Protein AF-0000000075203869 (afdb_homodimer)

Nearest PDB structures (foldseek):
  1mwq-assembly1_A  TM=8.767E-01  e=1.738E-06  Haemophilus influenzae
  3bn7-assembly1_A-2  TM=4.478E-01  e=4.148E-02  Caulobacter vibrioides CB15
  3bb5-assembly2_C  TM=4.959E-01  e=1.440E-01  Jannaschia sp. CCS1
  8oz4-assembly1_A  TM=4.646E-01  e=8.221E-01  Populus tremula
  8ozo-assembly1_A  TM=3.636E-01  e=6.821E-01  Populus tremula

Solvent-accessible surface area (backbone atoms only — not comparable to full-atom values): 10782 Å² total; per-residue (Å²): 53,36,38,40,32,39,38,41,82,56,91,62,24,64,62,50,40,63,68,46,37,65,63,42,48,54,50,50,52,52,27,47,73,70,50,35,38,73,42,36,31,39,31,32,48,76,82,54,66,78,82,72,78,55,80,49,65,45,28,37,38,35,34,36,58,58,93,43,69,70,52,43,49,48,58,51,59,66,31,56,47,42,70,72,52,23,36,25,80,89,60,51,41,77,30,45,52,49,66,73,106,53,35,37,40,32,39,36,42,83,56,89,61,26,65,62,51,40,63,68,48,37,66,63,41,47,54,49,49,52,51,27,48,73,72,50,35,37,74,42,36,31,38,31,33,46,74,80,56,65,78,82,71,78,54,82,49,64,45,28,36,37,36,35,37,57,58,91,43,70,70,50,44,48,48,58,51,58,67,32,58,48,42,70,73,52,24,35,26,80,90,60,51,41,77,31,47,50,48,66,74,108

Radius of gyration: 16.87 Å; Cα contacts (8 Å, |Δi|>4): 364; chains: 2; bounding box: 41×45×40 Å

pLDDT: mean 95.73, std 7.76, range [59.59, 98.94]

Sequence (202 aa):
FLLYAPDKTEEGTLARRFQVKPQHLERIHTFLKNGTLRDGGLMVDPESQPDSGKVAAIGSCMILEAETLADAKELVESDIYYTSGVWDPEKLVIVPFIPATFLLYAPDKTEEGTLARRFQVKPQHLERIHTFLKNGTLRDGGLMVDPESQPDSGKVAAIGSCMILEAETLADAKELVESDIYYTSGVWDPEKLVIVPFIPAT

Secondary structure (DSSP, 8-state):
-EEEEEBP-STTHHHHHHHHHHHHHHHHHHHHHHTSEEEEEEEE-TT--GGGSS--EEEEEEEE--SSHHHHHHHHHTSHHHHTT-B-GGG-EEE-EEE--/-EEEEEBP-STTHHHHHHHHHHHHHHHHHHHHHHTSEEEEEEEE-TT--GGGSS--EEEEEEEE--SSHHHHHHHHHTSHHHHTT-B-GGG-EEE-EEE--

Foldseek 3Di:
DKKWWWWDPDPCLVVLCVVCVVVLVVVVVVCVVVVQWPDKDFDADPPDDCPVVDTRTTTMMTDGDDDDLVRVVVVVCPGPCNVVRTTDPVPIDRDDDDDPD/DKKWWWWDPDPCLVVLCVVCVVVLVVVVVVCVVVVQWPDKDFDADPPDDCPVVDTRTTTMMTDGDDDDLVRVVVVVCPGPCNVVRTTDPVPIDRDDDDDPD

InterPro domains:
  IPR005545 YCII-related [PF03795] (8-87)
  IPR011008 Dimeric alpha-beta barrel [SSF54909] (11-100)
  IPR051807 Secondary metabolite biosynthesis-associated protein [PTHR33606] (1-98)

Structure (mmCIF, N/CA/C/O backbone):
data_AF-0000000075203869-model_v1
#
loop_
_entity.id
_entity.type
_entity.pdbx_description
1 polymer 'YCII-related domain-containing protein'
#
loop_
_atom_site.group_PDB
_atom_site.id
_atom_site.type_symbol
_atom_site.label_atom_id
_atom_site.label_alt_id
_atom_site.label_comp_id
_atom_site.label_asym_id
_atom_site.label_entity_id
_atom_site.label_seq_id
_atom_site.pdbx_PDB_ins_code
_atom_site.Cartn_x
_atom_site.Cartn_y
_atom_site.Cartn_z
_atom_site.occupancy
_atom_site.B_iso_or_equiv
_atom_site.auth_seq_id
_atom_site.auth_comp_id
_atom_site.auth_asym_id
_atom_site.auth_atom_id
_atom_site.pdbx_PDB_model_num
ATOM 1 N N . PHE A 1 1 ? -9.102 2.799 -5.426 1 98.69 1 PHE A N 1
ATOM 2 C CA . PHE A 1 1 ? -9.008 2.088 -4.156 1 98.69 1 PHE A CA 1
ATOM 3 C C . PHE A 1 1 ? -7.625 1.475 -3.977 1 98.69 1 PHE A C 1
ATOM 5 O O . PHE A 1 1 ? -6.977 1.1 -4.953 1 98.69 1 PHE A O 1
ATOM 12 N N . LEU A 1 2 ? -7.234 1.438 -2.736 1 98.81 2 LEU A N 1
ATOM 13 C CA . LEU A 1 2 ? -5.988 0.753 -2.41 1 98.81 2 LEU A CA 1
ATOM 14 C C . LEU A 1 2 ? -6.262 -0.661 -1.909 1 98.81 2 LEU A C 1
ATOM 16 O O . LEU A 1 2 ? -7.168 -0.874 -1.101 1 98.81 2 LEU A O 1
ATOM 20 N N . LEU A 1 3 ? -5.535 -1.572 -2.426 1 98.94 3 LEU A N 1
ATOM 21 C CA . LEU A 1 3 ? -5.422 -2.91 -1.855 1 98.94 3 LEU A CA 1
ATOM 22 C C . LEU A 1 3 ? -4.043 -3.125 -1.241 1 98.94 3 LEU A C 1
ATOM 24 O O . LEU A 1 3 ? -3.025 -2.984 -1.925 1 98.94 3 LEU A O 1
ATOM 28 N N . TYR A 1 4 ? -3.975 -3.371 -0.037 1 98.94 4 TYR A N 1
ATOM 29 C CA . TYR A 1 4 ? -2.822 -3.939 0.652 1 98.94 4 TYR A CA 1
ATOM 30 C C . TYR A 1 4 ? -3.098 -5.379 1.077 1 98.94 4 TYR A C 1
ATOM 32 O O . TYR A 1 4 ? -3.994 -5.633 1.884 1 98.94 4 TYR A O 1
ATOM 40 N N . ALA A 1 5 ? -2.326 -6.277 0.53 1 98.88 5 ALA A N 1
ATOM 41 C CA . ALA A 1 5 ? -2.66 -7.691 0.682 1 98.88 5 ALA A CA 1
ATOM 42 C C . ALA A 1 5 ? -1.429 -8.508 1.069 1 98.88 5 ALA A C 1
ATOM 44 O O . ALA A 1 5 ? -0.771 -9.094 0.209 1 98.88 5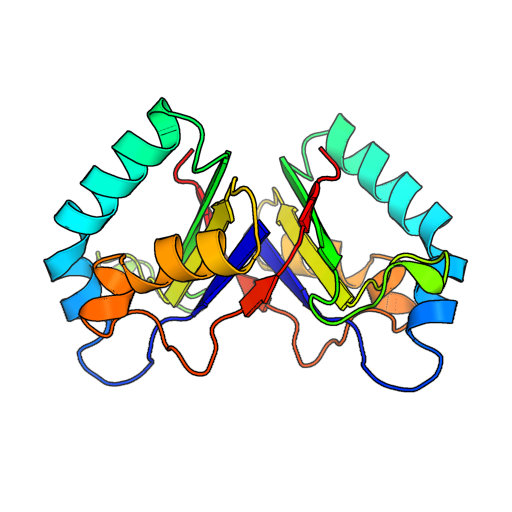 ALA A O 1
ATOM 45 N N . PRO A 1 6 ? -1.16 -8.602 2.371 1 98.88 6 PRO A N 1
ATOM 46 C CA . PRO A 1 6 ? -0.122 -9.539 2.807 1 98.88 6 PRO A CA 1
ATOM 47 C C . PRO A 1 6 ? -0.483 -10.992 2.523 1 98.88 6 PRO A C 1
ATOM 49 O O . PRO A 1 6 ? -1.658 -11.359 2.578 1 98.88 6 PRO A O 1
ATOM 52 N N . ASP A 1 7 ? 0.495 -11.727 2.25 1 98.81 7 ASP A N 1
ATOM 53 C CA . ASP A 1 7 ? 0.306 -13.172 2.113 1 98.81 7 ASP A CA 1
ATOM 54 C C . ASP A 1 7 ? 0.151 -13.836 3.479 1 98.81 7 ASP A C 1
ATOM 56 O O . ASP A 1 7 ? 0.64 -13.32 4.484 1 98.81 7 ASP A O 1
ATOM 60 N N . LYS A 1 8 ? -0.552 -15 3.393 1 98.75 8 LYS A N 1
ATOM 61 C CA . LYS A 1 8 ? -0.482 -15.859 4.57 1 98.75 8 LYS A CA 1
ATOM 62 C C . LYS A 1 8 ? 0.956 -16.281 4.859 1 98.75 8 LYS A C 1
ATOM 64 O O . LYS A 1 8 ? 1.78 -16.359 3.943 1 98.75 8 LYS A O 1
ATOM 69 N N . THR A 1 9 ? 1.216 -16.594 6.125 1 96.81 9 THR A N 1
ATOM 70 C CA . THR A 1 9 ? 2.594 -16.891 6.496 1 96.81 9 THR A CA 1
ATOM 71 C C . THR A 1 9 ? 2.766 -18.391 6.746 1 96.81 9 THR A C 1
ATOM 73 O O . THR A 1 9 ? 3.855 -18.844 7.102 1 96.81 9 THR A O 1
ATOM 76 N N . GLU A 1 10 ? 1.743 -19.094 6.617 1 96.75 10 GLU A N 1
ATOM 77 C CA . GLU A 1 10 ? 1.839 -20.531 6.871 1 96.75 10 GLU A CA 1
ATOM 78 C C . GLU A 1 10 ? 2.711 -21.219 5.828 1 96.75 10 GLU A C 1
ATOM 80 O O . GLU A 1 10 ? 2.869 -20.719 4.715 1 96.75 10 GLU A O 1
ATOM 85 N N . GLU A 1 11 ? 3.16 -22.344 6.258 1 96.31 11 GLU A N 1
ATOM 86 C CA . GLU A 1 11 ? 3.971 -23.141 5.34 1 96.31 11 GLU A CA 1
ATOM 87 C C . GLU A 1 11 ? 3.193 -23.484 4.074 1 96.31 11 GLU A C 1
ATOM 89 O O . GLU A 1 11 ? 2.016 -23.844 4.141 1 96.31 11 GLU A O 1
ATOM 94 N N . GLY A 1 12 ? 3.852 -23.344 2.91 1 97 12 GLY A N 1
ATOM 95 C CA . GLY A 1 12 ? 3.244 -23.719 1.642 1 97 12 GLY A CA 1
ATOM 96 C C . GLY A 1 12 ? 2.658 -22.531 0.893 1 97 12 GLY A C 1
ATOM 97 O O . GLY A 1 12 ? 2.344 -22.641 -0.295 1 97 12 GLY A O 1
ATOM 98 N N . THR A 1 13 ? 2.523 -21.438 1.556 1 97.94 13 THR A N 1
ATOM 99 C CA . THR A 1 13 ? 1.885 -20.281 0.942 1 97.94 13 THR A CA 1
ATOM 100 C C . THR A 1 13 ? 2.709 -19.766 -0.236 1 97.94 13 THR A C 1
ATOM 102 O O . THR A 1 13 ? 2.166 -19.5 -1.307 1 97.94 13 THR A O 1
ATOM 105 N N . LEU A 1 14 ? 3.971 -19.641 -0.031 1 96.44 14 LEU A N 1
ATOM 106 C CA . LEU A 1 14 ? 4.824 -19.156 -1.11 1 96.44 14 LEU A CA 1
ATOM 107 C C . LEU A 1 14 ? 4.738 -20.078 -2.326 1 96.44 14 LEU A C 1
ATOM 109 O O . LEU A 1 14 ? 4.621 -19.609 -3.459 1 96.44 14 LEU A O 1
ATOM 113 N N . ALA A 1 15 ? 4.859 -21.375 -2.096 1 96.69 15 ALA A N 1
ATOM 114 C CA . ALA A 1 15 ? 4.746 -22.344 -3.188 1 96.69 15 ALA A CA 1
ATOM 115 C C . ALA A 1 15 ? 3.406 -22.203 -3.906 1 96.69 15 ALA A C 1
ATOM 117 O O . ALA A 1 15 ? 3.346 -22.25 -5.137 1 96.69 15 ALA A O 1
ATOM 118 N N . ARG A 1 16 ? 2.307 -22.078 -3.145 1 98.19 16 ARG A N 1
ATOM 119 C CA . ARG A 1 16 ? 0.976 -21.875 -3.707 1 98.19 16 ARG A CA 1
ATOM 120 C C . ARG A 1 16 ? 0.929 -20.609 -4.559 1 98.19 16 ARG A C 1
ATOM 122 O O . ARG A 1 16 ? 0.341 -20.609 -5.645 1 98.19 16 ARG A O 1
ATOM 129 N N . ARG A 1 17 ? 1.523 -19.516 -4.102 1 98.44 17 ARG A N 1
ATOM 130 C CA . ARG A 1 17 ? 1.581 -18.266 -4.855 1 98.44 17 ARG A CA 1
ATOM 131 C C . ARG A 1 17 ? 2.186 -18.5 -6.238 1 98.44 17 ARG A C 1
ATOM 133 O O . ARG A 1 17 ? 1.624 -18.062 -7.246 1 98.44 17 ARG A O 1
ATOM 140 N N . PHE A 1 18 ? 3.305 -19.172 -6.262 1 96.81 18 PHE A N 1
ATOM 141 C CA . PHE A 1 18 ? 3.984 -19.375 -7.535 1 96.81 18 PHE A CA 1
ATOM 142 C C . PHE A 1 18 ? 3.182 -20.297 -8.43 1 96.81 18 PHE A C 1
ATOM 144 O O . PHE A 1 18 ? 3.182 -20.156 -9.656 1 96.81 18 PHE A O 1
ATOM 151 N N . GLN A 1 19 ? 2.551 -21.219 -7.816 1 98.25 19 GLN A N 1
ATOM 152 C CA . GLN A 1 19 ? 1.729 -22.156 -8.578 1 98.25 19 GLN A CA 1
ATOM 153 C C . GLN A 1 19 ? 0.617 -21.438 -9.328 1 98.25 19 GLN A C 1
ATOM 155 O O . GLN A 1 19 ? 0.328 -21.75 -10.484 1 98.25 19 GLN A O 1
ATOM 160 N N . VAL A 1 20 ? -0.006 -20.5 -8.742 1 98.69 20 VAL A N 1
ATOM 161 C CA . VAL A 1 20 ? -1.185 -19.875 -9.344 1 98.69 20 VAL A CA 1
ATOM 162 C C . VAL A 1 20 ? -0.814 -18.531 -9.945 1 98.69 20 VAL A C 1
ATOM 164 O O . VAL A 1 20 ? -1.654 -17.859 -10.555 1 98.69 20 VAL A O 1
ATOM 167 N N . LYS A 1 21 ? 0.41 -18.156 -9.844 1 98.19 21 LYS A N 1
ATOM 168 C CA . LYS A 1 21 ? 0.886 -16.859 -10.312 1 98.19 21 LYS A CA 1
ATOM 169 C C . LYS A 1 21 ? 0.54 -16.641 -11.781 1 98.19 21 LYS A C 1
ATOM 171 O O . LYS A 1 21 ? 0.096 -15.555 -12.164 1 98.19 21 LYS A O 1
ATOM 176 N N . PRO A 1 22 ? 0.666 -17.609 -12.672 1 98.56 22 PRO A N 1
ATOM 177 C CA . PRO A 1 22 ? 0.318 -17.359 -14.07 1 98.56 22 PRO A CA 1
ATOM 178 C C . PRO A 1 22 ? -1.124 -16.891 -14.242 1 98.56 22 PRO A C 1
ATOM 180 O O . PRO A 1 22 ? -1.392 -15.984 -15.039 1 98.56 22 PRO A O 1
ATOM 183 N N . GLN A 1 23 ? -2.014 -17.484 -13.531 1 98.69 23 GLN A N 1
ATOM 184 C CA . GLN A 1 23 ? -3.41 -17.062 -13.609 1 98.69 23 GLN A CA 1
ATOM 185 C C . GLN A 1 23 ? -3.59 -15.648 -13.055 1 98.69 23 GLN A C 1
ATOM 187 O O . GLN A 1 23 ? -4.344 -14.852 -13.617 1 98.69 23 GLN A O 1
ATOM 192 N N . HIS A 1 24 ? -2.975 -15.336 -11.945 1 98.75 24 HIS A N 1
ATOM 193 C CA . HIS A 1 24 ? -2.988 -13.984 -11.398 1 98.75 24 HIS A CA 1
ATOM 194 C C . HIS A 1 24 ? -2.473 -12.977 -12.414 1 98.75 24 HIS A C 1
ATOM 196 O O . HIS A 1 24 ? -3.102 -11.938 -12.641 1 98.75 24 HIS A O 1
ATOM 202 N N . LEU A 1 25 ? -1.395 -13.336 -13.031 1 98.25 25 LEU A N 1
ATOM 203 C CA . LEU A 1 25 ? -0.758 -12.406 -13.961 1 98.25 25 LEU A CA 1
ATOM 204 C C . LEU A 1 25 ? -1.633 -12.18 -15.188 1 98.25 25 LEU A C 1
ATOM 206 O O . LEU A 1 25 ? -1.684 -11.07 -15.727 1 98.25 25 LEU A O 1
ATOM 210 N N . GLU A 1 26 ? -2.213 -13.227 -15.711 1 98.25 26 GLU A N 1
ATOM 211 C CA . GLU A 1 26 ? -3.143 -13.055 -16.828 1 98.25 26 GLU A CA 1
ATOM 212 C C . GLU A 1 26 ? -4.215 -12.023 -16.5 1 98.25 26 GLU A C 1
ATOM 214 O O . GLU A 1 26 ? -4.527 -11.164 -17.328 1 98.25 26 GLU A O 1
ATOM 219 N N . ARG A 1 27 ? -4.73 -12.141 -15.375 1 97.94 27 ARG A N 1
ATOM 220 C CA . ARG A 1 27 ? -5.75 -11.195 -14.93 1 97.94 27 ARG A CA 1
ATOM 221 C C . ARG A 1 27 ? -5.168 -9.789 -14.781 1 97.94 27 ARG A C 1
ATOM 223 O O . ARG A 1 27 ? -5.793 -8.805 -15.18 1 97.94 27 ARG A O 1
ATOM 230 N N . ILE A 1 28 ? -4.016 -9.656 -14.188 1 98.19 28 ILE A N 1
ATOM 231 C CA . ILE A 1 28 ? -3.355 -8.367 -13.977 1 98.19 28 ILE A CA 1
ATOM 232 C C . ILE A 1 28 ? -3.111 -7.691 -15.32 1 98.19 28 ILE A C 1
ATOM 234 O O . ILE A 1 28 ? -3.326 -6.484 -15.461 1 98.19 28 ILE A O 1
ATOM 238 N N . HIS A 1 29 ? -2.723 -8.508 -16.281 1 97.94 29 HIS A N 1
ATOM 239 C CA . HIS A 1 29 ? -2.502 -7.953 -17.609 1 97.94 29 HIS A CA 1
ATOM 240 C C . HIS A 1 29 ? -3.787 -7.367 -18.188 1 97.94 29 HIS A C 1
ATOM 242 O O . HIS A 1 29 ? -3.771 -6.285 -18.766 1 97.94 29 HIS A O 1
ATOM 248 N N . THR A 1 30 ? -4.836 -8.094 -18.078 1 98.12 30 THR A N 1
ATOM 249 C CA . THR A 1 30 ? -6.133 -7.594 -18.531 1 98.12 30 THR A CA 1
ATOM 250 C C . THR A 1 30 ? -6.5 -6.309 -17.797 1 98.12 30 THR A C 1
ATOM 252 O O . THR A 1 30 ? -6.969 -5.348 -18.422 1 98.12 30 THR A O 1
ATOM 255 N N . PHE A 1 31 ? -6.281 -6.277 -16.484 1 98.31 31 PHE A N 1
ATOM 256 C CA . PHE A 1 31 ? -6.629 -5.129 -15.664 1 98.31 31 PHE A CA 1
ATOM 257 C C . PHE A 1 31 ? -5.789 -3.916 -16.047 1 98.31 31 PHE A C 1
ATOM 259 O O . PHE A 1 31 ? -6.266 -2.781 -15.992 1 98.31 31 PHE A O 1
ATOM 266 N N . LEU A 1 32 ? -4.578 -4.121 -16.375 1 97.94 32 LEU A N 1
ATOM 267 C CA . LEU A 1 32 ? -3.729 -3.029 -16.828 1 97.94 32 LEU A CA 1
ATOM 268 C C . LEU A 1 32 ? -4.234 -2.465 -18.156 1 97.94 32 LEU A C 1
ATOM 270 O O . LEU A 1 32 ? -4.312 -1.245 -18.328 1 97.94 32 LEU A O 1
ATOM 274 N N . LYS A 1 33 ? -4.621 -3.326 -19.031 1 97.81 33 LYS A N 1
ATOM 275 C CA . LYS A 1 33 ? -5.066 -2.934 -20.359 1 97.81 33 LYS A CA 1
ATOM 276 C C . LYS A 1 33 ? -6.375 -2.152 -20.297 1 97.81 33 LYS A C 1
ATOM 278 O O . LYS A 1 33 ? -6.562 -1.182 -21.031 1 97.81 33 LYS A O 1
ATOM 283 N N . ASN A 1 34 ? -7.184 -2.545 -19.438 1 97.94 34 ASN A N 1
ATOM 284 C CA . ASN A 1 34 ? -8.492 -1.903 -19.438 1 97.94 34 ASN A CA 1
ATOM 285 C C . ASN A 1 34 ? -8.586 -0.793 -18.391 1 97.94 34 ASN A C 1
ATOM 287 O O . ASN A 1 34 ? -9.633 -0.179 -18.219 1 97.94 34 ASN A O 1
ATOM 291 N N . GLY A 1 35 ? -7.566 -0.602 -17.609 1 97.5 35 GLY A N 1
ATOM 292 C CA . GLY A 1 35 ? -7.484 0.536 -16.719 1 97.5 35 GLY A CA 1
ATOM 293 C C . GLY A 1 35 ? -7.969 0.221 -15.312 1 97.5 35 GLY A C 1
ATOM 294 O O . GLY A 1 35 ? -7.977 1.094 -14.438 1 97.5 35 GLY A O 1
ATOM 295 N N . THR A 1 36 ? -8.414 -0.932 -15.008 1 98.25 36 THR A N 1
ATOM 296 C CA . THR A 1 36 ? -8.859 -1.337 -13.68 1 98.25 36 THR A CA 1
ATOM 297 C C . THR A 1 36 ? -7.699 -1.29 -12.688 1 98.25 36 THR A C 1
ATOM 299 O O . THR A 1 36 ? -7.875 -0.861 -11.539 1 98.25 36 THR A O 1
ATOM 302 N N . LEU A 1 3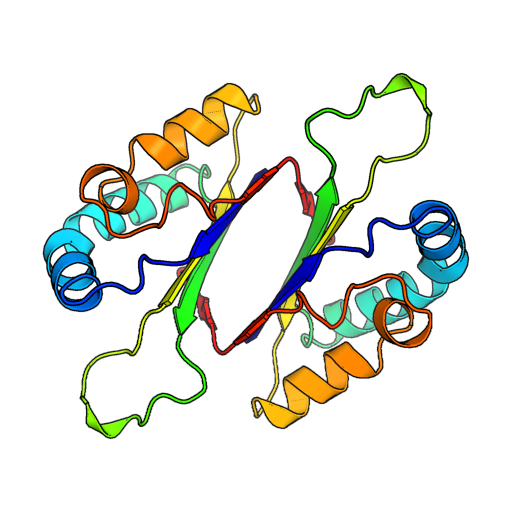7 ? -6.609 -1.77 -13.094 1 98.12 37 LEU A N 1
ATOM 303 C CA . LEU A 1 37 ? -5.395 -1.634 -12.297 1 98.12 37 LEU A CA 1
ATOM 304 C C . LEU A 1 37 ? -4.586 -0.42 -12.742 1 98.12 37 LEU A C 1
ATOM 306 O O . LEU A 1 37 ? -4.121 -0.365 -13.883 1 98.12 37 LEU A O 1
ATOM 310 N N . ARG A 1 38 ? -4.402 0.471 -11.859 1 97.19 38 ARG A N 1
ATOM 311 C CA . ARG A 1 38 ? -3.682 1.695 -12.203 1 97.19 38 ARG A CA 1
ATOM 312 C C . ARG A 1 38 ? -2.193 1.558 -11.898 1 97.19 38 ARG A C 1
ATOM 314 O O . ARG A 1 38 ? -1.355 2.111 -12.609 1 97.19 38 ARG A O 1
ATOM 321 N N . ASP A 1 39 ? -1.9 0.943 -10.828 1 96.31 39 ASP A N 1
ATOM 322 C CA . ASP A 1 39 ? -0.54 0.682 -10.367 1 96.31 39 ASP A CA 1
ATOM 323 C C . ASP A 1 39 ? -0.515 -0.427 -9.32 1 96.31 39 ASP A C 1
ATOM 325 O O . ASP A 1 39 ? -1.558 -0.794 -8.773 1 96.31 39 ASP A O 1
ATOM 329 N N . GLY A 1 40 ? 0.667 -0.995 -9.164 1 97.25 40 GLY A N 1
ATOM 330 C CA . GLY A 1 40 ? 0.789 -2.047 -8.164 1 97.25 40 GLY A CA 1
ATOM 331 C C . GLY A 1 40 ? 1.985 -2.951 -8.391 1 97.25 40 GLY A C 1
ATOM 332 O O . GLY A 1 40 ? 2.779 -2.719 -9.305 1 97.25 40 GLY A O 1
ATOM 333 N N . GLY A 1 41 ? 2.061 -3.902 -7.473 1 98.31 41 GLY A N 1
ATOM 334 C CA . GLY A 1 41 ? 3.207 -4.789 -7.59 1 98.31 41 GLY A CA 1
ATOM 335 C C . GLY A 1 41 ? 3.35 -5.738 -6.414 1 98.31 41 GLY A C 1
ATOM 336 O O . GLY A 1 41 ? 2.389 -5.969 -5.676 1 98.31 41 GLY A O 1
ATOM 337 N N . LEU A 1 42 ? 4.488 -6.297 -6.422 1 98.31 42 LEU A N 1
ATOM 338 C CA . LEU A 1 42 ? 4.824 -7.367 -5.484 1 98.31 42 LEU A CA 1
ATOM 339 C C . LEU A 1 42 ? 5.652 -6.828 -4.32 1 98.31 42 LEU A C 1
ATOM 341 O O . LEU A 1 42 ? 6.605 -6.074 -4.527 1 98.31 42 LEU A O 1
ATOM 345 N N . MET A 1 43 ? 5.227 -7.141 -3.062 1 98.56 43 MET A N 1
ATOM 346 C CA . MET A 1 43 ? 6.035 -6.895 -1.871 1 98.56 43 MET A CA 1
ATOM 347 C C . MET A 1 43 ? 7.02 -8.031 -1.635 1 98.56 43 MET A C 1
ATOM 349 O O . MET A 1 43 ? 6.641 -9.203 -1.684 1 98.56 43 MET A O 1
ATOM 353 N N . VAL A 1 44 ? 8.242 -7.684 -1.362 1 97.19 44 VAL A N 1
ATOM 354 C CA . VAL A 1 44 ? 9.305 -8.68 -1.208 1 97.19 44 VAL A CA 1
ATOM 355 C C . VAL A 1 44 ? 9.883 -8.602 0.202 1 97.19 44 VAL A C 1
ATOM 357 O O . VAL A 1 44 ? 10.086 -7.508 0.738 1 97.19 44 VAL A O 1
ATOM 360 N N . ASP A 1 45 ? 10.148 -9.711 0.789 1 96.25 45 ASP A N 1
ATOM 361 C CA . ASP A 1 45 ? 10.742 -9.797 2.119 1 96.25 45 ASP A CA 1
ATOM 362 C C . ASP A 1 45 ? 12.102 -9.102 2.158 1 96.25 45 ASP A C 1
ATOM 364 O O . ASP A 1 45 ? 13.031 -9.5 1.451 1 96.25 45 ASP A O 1
ATOM 368 N N . PRO A 1 46 ? 12.211 -8.102 3.012 1 93.25 46 PRO A N 1
ATOM 369 C CA . PRO A 1 46 ? 13.484 -7.375 3.027 1 93.25 46 PRO A CA 1
ATOM 370 C C . PRO A 1 46 ? 14.625 -8.195 3.625 1 93.25 46 PRO A C 1
ATOM 372 O O . PRO A 1 46 ? 15.797 -7.852 3.449 1 93.25 46 PRO A O 1
ATOM 375 N N . GLU A 1 47 ? 14.312 -9.172 4.312 1 88.44 47 GLU A N 1
ATOM 376 C CA . GLU A 1 47 ? 15.328 -9.953 5.012 1 88.44 47 GLU A CA 1
ATOM 377 C C . GLU A 1 47 ? 15.758 -11.164 4.188 1 88.44 47 GLU A C 1
ATOM 379 O O . GLU A 1 47 ? 16.688 -11.875 4.562 1 88.44 47 GLU A O 1
ATOM 384 N N . SER A 1 48 ? 15 -11.258 3.107 1 82.38 48 SER A N 1
ATOM 385 C CA . SER A 1 48 ? 15.281 -12.469 2.34 1 82.38 48 SER A CA 1
ATOM 386 C C . SER A 1 48 ? 16.609 -12.367 1.604 1 82.38 48 SER A C 1
ATOM 388 O O . SER A 1 48 ? 17.016 -11.273 1.184 1 82.38 48 SER A O 1
ATOM 390 N N . GLN A 1 49 ? 17.391 -13.539 1.669 1 72.56 49 GLN A N 1
ATOM 391 C CA . GLN A 1 49 ? 18.641 -13.633 0.923 1 72.56 49 GLN A CA 1
ATOM 392 C C . GLN A 1 49 ? 18.375 -14.023 -0.53 1 72.56 49 GLN A C 1
ATOM 394 O O . GLN A 1 49 ? 17.469 -14.797 -0.819 1 72.56 49 GLN A O 1
ATOM 399 N N . PRO A 1 50 ? 18.938 -13.281 -1.438 1 63.91 50 PRO A N 1
ATOM 400 C CA . PRO A 1 50 ? 18.766 -13.555 -2.863 1 63.91 50 PRO A CA 1
ATOM 401 C C . PRO A 1 50 ? 19.047 -15.016 -3.221 1 63.91 50 PRO A C 1
ATOM 403 O O . PRO A 1 50 ? 18.672 -15.469 -4.305 1 63.91 50 PRO A O 1
ATOM 406 N N . ASP A 1 51 ? 19.656 -15.883 -2.393 1 60.19 51 ASP A N 1
ATOM 407 C CA . ASP A 1 51 ? 20.219 -17.156 -2.844 1 60.19 51 ASP A CA 1
ATOM 408 C C . ASP A 1 51 ? 19.125 -18.188 -3.096 1 60.19 51 ASP A C 1
ATOM 410 O O . ASP A 1 51 ? 19.391 -19.25 -3.646 1 60.19 51 ASP A O 1
ATOM 414 N N . SER A 1 52 ? 17.969 -18 -2.686 1 61.16 52 SER A N 1
ATOM 415 C CA . SER A 1 52 ? 16.969 -19.062 -2.854 1 61.16 52 SER A CA 1
ATOM 416 C C . SER A 1 52 ? 16.438 -19.094 -4.281 1 61.16 52 SER A C 1
ATOM 418 O O . SER A 1 52 ? 15.812 -20.062 -4.691 1 61.16 52 SER A O 1
ATOM 420 N N . GLY A 1 53 ? 16.969 -18.281 -5.223 1 67.88 53 GLY A N 1
ATOM 421 C CA . GLY A 1 53 ? 16.516 -18.188 -6.605 1 67.88 53 GLY A CA 1
ATOM 422 C C . GLY A 1 53 ? 15.109 -17.641 -6.738 1 67.88 53 GLY A C 1
ATOM 423 O O . GLY A 1 53 ? 14.711 -17.203 -7.816 1 67.88 53 GLY A O 1
ATOM 424 N N . LYS A 1 54 ? 14.266 -17.984 -5.758 1 77.56 54 LYS A N 1
ATOM 425 C CA . LYS A 1 54 ? 12.898 -17.469 -5.844 1 77.56 54 LYS A CA 1
ATOM 426 C C . LYS A 1 54 ? 12.766 -16.141 -5.109 1 77.56 54 LYS A C 1
ATOM 428 O O . LYS A 1 54 ? 13.398 -15.93 -4.07 1 77.56 54 LYS A O 1
ATOM 433 N N . VAL A 1 55 ? 11.938 -15.406 -5.762 1 89.56 55 VAL A N 1
ATOM 434 C CA . VAL A 1 55 ? 11.656 -14.125 -5.121 1 89.56 55 VAL A CA 1
ATOM 435 C C . VAL A 1 55 ? 10.906 -14.359 -3.807 1 89.56 55 VAL A C 1
ATOM 437 O O . VAL A 1 55 ? 9.969 -15.148 -3.752 1 89.56 55 VAL A O 1
ATOM 440 N N . ALA A 1 56 ? 11.344 -13.758 -2.762 1 93.31 56 ALA A N 1
ATOM 441 C CA . ALA A 1 56 ? 10.727 -13.891 -1.444 1 93.31 56 ALA A CA 1
ATOM 442 C C . ALA A 1 56 ? 9.492 -13 -1.326 1 93.31 56 ALA A C 1
ATOM 444 O O . ALA A 1 56 ? 9.469 -12.062 -0.523 1 93.31 56 ALA A O 1
ATOM 445 N N . ALA A 1 57 ? 8.461 -13.398 -2.059 1 96.94 57 ALA A N 1
ATOM 446 C CA . ALA A 1 57 ? 7.211 -12.641 -2.107 1 96.94 57 ALA A CA 1
ATOM 447 C C . ALA A 1 57 ? 6.484 -12.695 -0.767 1 96.94 57 ALA A C 1
ATOM 449 O O . ALA A 1 57 ? 6.34 -13.766 -0.173 1 96.94 57 ALA A O 1
ATOM 450 N N . ILE A 1 58 ? 5.961 -11.547 -0.349 1 98.06 58 ILE A N 1
ATOM 451 C CA . ILE A 1 58 ? 5.277 -11.562 0.941 1 98.06 58 ILE A CA 1
ATOM 452 C C . ILE A 1 58 ? 3.916 -10.883 0.814 1 98.06 58 ILE A C 1
ATOM 454 O O . ILE A 1 58 ? 3.219 -10.688 1.812 1 98.06 58 ILE A O 1
ATOM 458 N N . GLY A 1 59 ? 3.486 -10.477 -0.35 1 98.69 59 GLY A N 1
ATOM 459 C CA . GLY A 1 59 ? 2.201 -9.82 -0.527 1 98.69 59 GLY A CA 1
ATOM 460 C C . GLY A 1 59 ? 2.143 -8.945 -1.765 1 98.69 59 GLY A C 1
ATOM 461 O O . GLY A 1 59 ? 3.072 -8.945 -2.572 1 98.69 59 GLY A O 1
ATOM 462 N N . SER A 1 60 ? 1.038 -8.281 -1.9 1 98.88 60 SER A N 1
ATOM 463 C CA . SER A 1 60 ? 0.766 -7.406 -3.035 1 98.88 60 SER A CA 1
ATOM 464 C C . SER A 1 60 ? 0.199 -6.066 -2.574 1 98.88 60 SER A C 1
ATOM 466 O O . SER A 1 60 ? -0.421 -5.98 -1.513 1 98.88 60 SER A O 1
ATOM 468 N N . CYS A 1 61 ? 0.47 -5.145 -3.305 1 98.88 61 CYS A N 1
ATOM 469 C CA . CYS A 1 61 ? -0.163 -3.836 -3.178 1 98.88 61 CYS A CA 1
ATOM 470 C C . CYS A 1 61 ? -0.604 -3.309 -4.535 1 98.88 61 CYS A C 1
ATOM 472 O O . CYS A 1 61 ? 0.14 -3.4 -5.516 1 98.88 61 CYS A O 1
ATOM 474 N N . MET A 1 62 ? -1.879 -2.814 -4.586 1 98.75 62 MET A N 1
ATOM 475 C CA . MET A 1 62 ? -2.432 -2.387 -5.867 1 98.75 62 MET A CA 1
ATOM 476 C C . MET A 1 62 ? -3.314 -1.155 -5.695 1 98.75 62 MET A C 1
ATOM 478 O O . MET A 1 62 ? -3.955 -0.986 -4.656 1 98.75 62 MET A O 1
ATOM 482 N N . ILE A 1 63 ? -3.342 -0.337 -6.664 1 98.56 63 ILE A N 1
ATOM 483 C CA . ILE A 1 63 ? -4.32 0.735 -6.809 1 98.56 63 ILE A CA 1
ATOM 484 C C . ILE A 1 63 ? -5.328 0.374 -7.895 1 98.56 63 ILE A C 1
ATOM 486 O O . ILE A 1 63 ? -4.969 0.264 -9.07 1 98.56 63 ILE A O 1
ATOM 490 N N . LEU A 1 64 ? -6.539 0.249 -7.488 1 98.56 64 LEU A N 1
ATOM 491 C CA . LEU A 1 64 ? -7.598 -0.263 -8.352 1 98.56 64 LEU A CA 1
ATOM 492 C C . LEU A 1 64 ? -8.633 0.818 -8.633 1 98.56 64 LEU A C 1
ATOM 494 O O . LEU A 1 64 ? -8.984 1.6 -7.746 1 98.56 64 LEU A O 1
ATOM 498 N N . GLU A 1 65 ? -9.062 0.812 -9.812 1 98.44 65 GLU A N 1
ATOM 499 C CA . GLU A 1 65 ? -10.211 1.628 -10.18 1 98.44 65 GLU A CA 1
ATOM 500 C C . GLU A 1 65 ? -11.508 0.819 -10.117 1 98.44 65 GLU A C 1
ATOM 502 O O . GLU A 1 65 ? -11.609 -0.249 -10.727 1 98.44 65 GLU A O 1
ATOM 507 N N . ALA A 1 66 ? -12.453 1.268 -9.391 1 98.19 66 ALA A N 1
ATOM 508 C CA . ALA A 1 66 ? -13.781 0.678 -9.273 1 98.19 66 ALA A CA 1
ATOM 509 C C . ALA A 1 66 ? -14.828 1.742 -8.938 1 98.19 66 ALA A C 1
ATOM 511 O O . ALA A 1 66 ? -14.484 2.83 -8.469 1 98.19 66 ALA A O 1
ATOM 512 N N . GLU A 1 67 ? -16.047 1.431 -9.172 1 97.75 67 GLU A N 1
ATOM 513 C CA . GLU A 1 67 ? -17.109 2.408 -8.953 1 97.75 67 GLU A CA 1
ATOM 514 C C . GLU A 1 67 ? -17.438 2.551 -7.469 1 97.75 67 GLU A C 1
ATOM 516 O O . GLU A 1 67 ? -17.75 3.646 -6.996 1 97.75 67 GLU A O 1
ATOM 521 N N . THR A 1 68 ? -1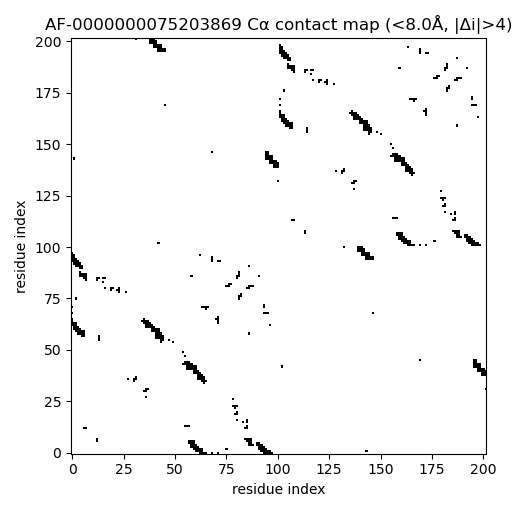7.469 1.451 -6.734 1 97.56 68 THR A N 1
ATOM 522 C CA . THR A 1 68 ? -17.781 1.442 -5.312 1 97.56 68 THR A CA 1
ATOM 523 C C . THR A 1 68 ? -16.797 0.578 -4.539 1 97.56 68 THR A C 1
ATOM 525 O O . THR A 1 68 ? -16.047 -0.193 -5.137 1 97.56 68 THR A O 1
ATOM 528 N N . LEU A 1 69 ? -16.859 0.764 -3.246 1 97.5 69 LEU A N 1
ATOM 529 C CA . LEU A 1 69 ? -16.062 -0.1 -2.391 1 97.5 69 LEU A CA 1
ATOM 530 C C . LEU A 1 69 ? -16.453 -1.562 -2.572 1 97.5 69 LEU A C 1
ATOM 532 O O . LEU A 1 69 ? -15.586 -2.443 -2.578 1 97.5 69 LEU A O 1
ATOM 536 N N . ALA A 1 70 ? -17.719 -1.815 -2.615 1 98.19 70 ALA A N 1
ATOM 537 C CA . ALA A 1 70 ? -18.203 -3.18 -2.82 1 98.19 70 ALA A CA 1
ATOM 538 C C . ALA A 1 70 ? -17.641 -3.779 -4.102 1 98.19 70 ALA A C 1
ATOM 540 O O . ALA A 1 70 ? -17.234 -4.945 -4.121 1 98.19 70 ALA A O 1
ATOM 541 N N . ASP A 1 71 ? -17.531 -3.027 -5.191 1 98.62 71 ASP A N 1
ATOM 542 C CA . ASP A 1 71 ? -16.953 -3.482 -6.449 1 98.62 71 ASP A CA 1
ATOM 543 C C . ASP A 1 71 ? -15.469 -3.807 -6.285 1 98.62 71 ASP A C 1
ATOM 545 O O . ASP A 1 71 ? -14.984 -4.82 -6.797 1 98.62 71 ASP A O 1
ATOM 549 N N . ALA A 1 72 ? -14.766 -2.934 -5.621 1 98.69 72 ALA A N 1
ATOM 550 C CA . ALA A 1 72 ? -13.344 -3.168 -5.375 1 98.69 72 ALA A CA 1
ATOM 551 C C . ALA A 1 72 ? -13.125 -4.461 -4.594 1 98.69 72 ALA A C 1
ATOM 553 O O . ALA A 1 72 ? -12.234 -5.25 -4.922 1 98.69 72 ALA A O 1
ATOM 554 N N . LYS A 1 73 ? -13.961 -4.648 -3.578 1 98.56 73 LYS A N 1
ATOM 555 C CA . LYS A 1 73 ? -13.867 -5.867 -2.777 1 98.56 73 LYS A CA 1
ATOM 556 C C . LYS A 1 73 ? -14.125 -7.105 -3.633 1 98.56 73 LYS A C 1
ATOM 558 O O . LYS A 1 73 ? -13.422 -8.109 -3.5 1 98.56 73 LYS A O 1
ATOM 563 N N . GLU A 1 74 ? -15.062 -7 -4.434 1 98.62 74 GLU A N 1
ATOM 564 C CA . GLU A 1 74 ? -15.359 -8.117 -5.32 1 98.62 74 GLU A CA 1
ATOM 565 C C . GLU A 1 74 ? -14.188 -8.422 -6.246 1 98.62 74 GLU A C 1
ATOM 567 O O . GLU A 1 74 ? -13.852 -9.586 -6.473 1 98.62 74 GLU A O 1
ATOM 572 N N . LEU A 1 75 ? -13.625 -7.371 -6.855 1 98.69 75 LEU A N 1
ATOM 573 C CA . LEU A 1 75 ? -12.445 -7.559 -7.699 1 98.69 75 LEU A CA 1
ATOM 574 C C . LEU A 1 75 ? -11.352 -8.305 -6.945 1 98.69 75 LEU A C 1
ATOM 576 O O . LEU A 1 75 ? -10.758 -9.25 -7.473 1 98.69 75 LEU A O 1
ATOM 580 N N . VAL A 1 76 ? -11.125 -7.945 -5.715 1 98.81 76 VAL A N 1
ATOM 581 C CA . VAL A 1 76 ? -10.047 -8.516 -4.91 1 98.81 76 VAL A CA 1
ATOM 582 C C . VAL A 1 76 ? -10.375 -9.961 -4.562 1 98.81 76 VAL A C 1
ATOM 584 O O . VAL A 1 76 ? -9.539 -10.852 -4.734 1 98.81 76 VAL A O 1
ATOM 587 N N . GLU A 1 77 ? -11.594 -10.172 -4.113 1 98.69 77 GLU A N 1
ATOM 588 C CA . GLU A 1 77 ? -11.984 -11.484 -3.596 1 98.69 77 GLU A CA 1
ATOM 589 C C . GLU A 1 77 ? -12.125 -12.5 -4.723 1 98.69 77 GLU A C 1
ATOM 591 O O . GLU A 1 77 ? -12.156 -13.711 -4.477 1 98.69 77 GLU A O 1
ATOM 596 N N . SER A 1 78 ? -12.219 -12.023 -5.961 1 98.56 78 SER A N 1
ATOM 597 C CA . SER A 1 78 ? -12.344 -12.93 -7.098 1 98.56 78 SER A CA 1
ATOM 598 C C . SER A 1 78 ? -10.984 -13.312 -7.656 1 98.56 78 SER A C 1
ATOM 600 O O . SER A 1 78 ? -10.883 -14.188 -8.516 1 98.56 78 SER A O 1
ATOM 602 N N . ASP A 1 79 ? -9.922 -12.711 -7.238 1 98.88 79 ASP A N 1
ATOM 603 C CA . ASP A 1 79 ? -8.586 -13.039 -7.711 1 98.88 79 ASP A CA 1
ATOM 604 C C . ASP A 1 79 ? -8.156 -14.422 -7.23 1 98.88 79 ASP A C 1
ATOM 606 O O . ASP A 1 79 ? -8.43 -14.797 -6.09 1 98.88 79 ASP A O 1
ATOM 610 N N . ILE A 1 80 ? -7.422 -15.094 -8.023 1 98.94 80 ILE A N 1
ATOM 611 C CA . ILE A 1 80 ? -6.969 -16.438 -7.711 1 98.94 80 ILE A CA 1
ATOM 612 C C . ILE A 1 80 ? -6.105 -16.422 -6.449 1 98.94 80 ILE A C 1
ATOM 614 O O . ILE A 1 80 ? -6.094 -17.391 -5.68 1 98.94 80 ILE A O 1
ATOM 618 N N . TYR A 1 81 ? -5.305 -15.328 -6.148 1 98.94 81 TYR A N 1
ATOM 619 C CA . TYR A 1 81 ? -4.516 -15.219 -4.926 1 98.94 81 TYR A CA 1
ATOM 620 C C . TYR A 1 81 ? -5.414 -15.219 -3.693 1 98.94 81 TYR A C 1
ATOM 622 O O . TYR A 1 81 ? -5.039 -15.75 -2.645 1 98.94 81 TYR A O 1
ATOM 630 N N . TYR A 1 82 ? -6.559 -14.617 -3.816 1 98.88 82 TYR A N 1
ATOM 631 C CA . TYR A 1 82 ? -7.516 -14.641 -2.719 1 98.88 82 TYR A CA 1
ATOM 632 C C . TYR A 1 82 ? -8.156 -16.016 -2.584 1 98.88 82 TYR A C 1
ATOM 634 O O . TYR A 1 82 ? -8.141 -16.609 -1.506 1 98.88 82 TYR A O 1
ATOM 642 N N . THR A 1 83 ? -8.656 -16.562 -3.652 1 98.81 83 THR A N 1
ATOM 643 C CA . THR A 1 83 ? -9.492 -17.75 -3.609 1 98.81 83 THR A CA 1
ATOM 644 C C . THR A 1 83 ? -8.648 -18.984 -3.295 1 98.81 83 THR A C 1
ATOM 646 O O . THR A 1 83 ? -9.156 -19.969 -2.754 1 98.81 83 THR A O 1
ATOM 649 N N . SER A 1 84 ? -7.383 -18.984 -3.605 1 98.75 84 SER A N 1
ATOM 650 C CA . SER A 1 84 ? -6.523 -20.125 -3.361 1 98.75 84 SER A CA 1
ATOM 651 C C . SER A 1 84 ? -5.871 -20.062 -1.986 1 98.75 84 SER A C 1
ATOM 653 O O . SER A 1 84 ? -5.184 -20.984 -1.567 1 98.75 84 SER A O 1
ATOM 655 N N . GLY A 1 85 ? -6.027 -18.906 -1.36 1 98.62 85 GLY A N 1
ATOM 656 C CA . GLY A 1 85 ? -5.504 -18.781 -0.009 1 98.62 85 GLY A CA 1
ATOM 657 C C . GLY A 1 85 ? -4.086 -18.25 0.037 1 98.62 85 GLY A C 1
ATOM 658 O O . GLY A 1 85 ? -3.338 -18.531 0.974 1 98.62 85 GLY A O 1
ATOM 659 N N . VAL A 1 86 ? -3.662 -17.531 -0.932 1 98.88 86 VAL A N 1
ATOM 660 C CA . VAL A 1 86 ? -2.354 -16.891 -0.922 1 98.88 86 VAL A CA 1
ATOM 661 C C . VAL A 1 86 ? -2.402 -15.641 -0.053 1 98.88 86 VAL A C 1
ATOM 663 O O . VAL A 1 86 ? -1.646 -15.516 0.915 1 98.88 86 VAL A O 1
ATOM 666 N N . TRP A 1 87 ? -3.279 -14.695 -0.446 1 98.94 87 TRP A N 1
ATOM 667 C CA . TRP A 1 87 ? -3.461 -13.5 0.369 1 98.94 87 TRP A CA 1
ATOM 668 C C . TRP A 1 87 ? -4.148 -13.836 1.688 1 98.94 87 TRP A C 1
ATOM 670 O O . TRP A 1 87 ? -4.988 -14.734 1.745 1 98.94 87 TRP A O 1
ATOM 680 N N . ASP A 1 88 ? -3.773 -13.195 2.732 1 98.88 88 ASP A N 1
ATOM 681 C CA . ASP A 1 88 ? -4.391 -13.375 4.043 1 98.88 88 ASP A CA 1
ATOM 682 C C . ASP A 1 88 ? -5.637 -12.508 4.188 1 98.88 88 ASP A C 1
ATOM 684 O O . ASP A 1 88 ? -5.539 -11.289 4.348 1 98.88 88 ASP A O 1
ATOM 688 N N . PRO A 1 89 ? -6.824 -13.156 4.168 1 98.31 89 PRO A N 1
ATOM 689 C CA . PRO A 1 89 ? -8.047 -12.352 4.223 1 98.31 89 PRO A CA 1
ATOM 690 C C . PRO A 1 89 ? -8.156 -11.539 5.508 1 98.31 89 PRO A C 1
ATOM 692 O O . PRO A 1 89 ? -8.828 -10.5 5.531 1 98.31 89 PRO A O 1
ATOM 695 N N . GLU A 1 90 ? -7.5 -11.922 6.531 1 98 90 GLU A N 1
ATOM 696 C CA . GLU A 1 90 ? -7.602 -11.25 7.82 1 98 90 GLU A CA 1
ATOM 697 C C . GLU A 1 90 ? -6.742 -9.992 7.855 1 98 90 GLU A C 1
ATOM 699 O O . GLU A 1 90 ? -6.891 -9.156 8.75 1 98 90 GLU A O 1
ATOM 704 N N . LYS A 1 91 ? -5.875 -9.859 6.93 1 98.19 91 LYS A N 1
ATOM 705 C CA . LYS A 1 91 ? -4.953 -8.727 6.949 1 98.19 91 LYS A CA 1
ATOM 706 C C . LYS A 1 91 ? -5.164 -7.824 5.738 1 98.19 91 LYS A C 1
ATOM 708 O O . LYS A 1 91 ? -4.445 -6.84 5.562 1 98.19 91 LYS A O 1
ATOM 713 N N . LEU A 1 92 ? -6.168 -8.164 4.949 1 98.5 92 LEU A N 1
ATOM 714 C CA . LEU A 1 92 ? -6.461 -7.371 3.762 1 98.5 92 LEU A CA 1
ATOM 715 C C . LEU A 1 92 ? -6.934 -5.977 4.145 1 98.5 92 LEU A C 1
ATOM 717 O O . LEU A 1 92 ? -7.723 -5.816 5.082 1 98.5 92 LEU A O 1
ATOM 721 N N . VAL A 1 93 ? -6.41 -5.008 3.449 1 98.69 93 VAL A N 1
ATOM 722 C CA . VAL A 1 93 ? -6.922 -3.643 3.543 1 98.69 93 VAL A CA 1
ATOM 723 C C . VAL A 1 93 ? -7.402 -3.176 2.17 1 98.69 93 VAL A C 1
ATOM 725 O O . VAL A 1 93 ? -6.629 -3.145 1.211 1 98.69 93 VAL A O 1
ATOM 728 N N . ILE A 1 94 ? -8.633 -2.895 2.047 1 98.75 94 ILE A N 1
ATOM 729 C CA . ILE A 1 94 ? -9.258 -2.316 0.86 1 98.75 94 ILE A CA 1
ATOM 730 C C . ILE A 1 94 ? -9.977 -1.021 1.233 1 98.75 94 ILE A C 1
ATOM 732 O O . ILE A 1 94 ? -11 -1.044 1.919 1 98.75 94 ILE A O 1
ATOM 736 N N . VAL A 1 95 ? -9.469 0.085 0.744 1 98.56 95 VAL A N 1
ATOM 737 C CA . VAL A 1 95 ? -10.016 1.365 1.186 1 98.56 95 VAL A CA 1
ATOM 738 C C . VAL A 1 95 ? -10.008 2.357 0.026 1 98.56 95 VAL A C 1
ATOM 740 O O . VAL A 1 95 ? -9.227 2.211 -0.92 1 98.56 95 VAL A O 1
ATOM 743 N N . PRO A 1 96 ? -10.883 3.367 0.117 1 97.94 96 PRO A N 1
ATOM 744 C CA . PRO A 1 96 ? -10.727 4.465 -0.842 1 97.94 96 PRO A CA 1
ATOM 745 C C . PRO A 1 96 ? -9.336 5.094 -0.792 1 97.94 96 PRO A C 1
ATOM 747 O O . PRO A 1 96 ? -8.703 5.117 0.268 1 97.94 96 PRO A O 1
ATOM 750 N N . PHE A 1 97 ? -8.906 5.59 -1.886 1 98.31 97 PHE A N 1
ATOM 751 C CA . PHE A 1 97 ? -7.547 6.09 -2.051 1 98.31 97 PHE A CA 1
ATOM 752 C C . PHE A 1 97 ? -7.535 7.383 -2.859 1 98.31 97 PHE A C 1
ATOM 754 O O . PHE A 1 97 ? -8.172 7.465 -3.912 1 98.31 97 PHE A O 1
ATOM 761 N N . ILE A 1 98 ? -6.91 8.406 -2.41 1 96.94 98 ILE A N 1
ATOM 762 C CA . ILE A 1 98 ? -6.746 9.664 -3.131 1 96.94 98 ILE A CA 1
ATOM 763 C C . ILE A 1 98 ? -5.297 9.805 -3.59 1 96.94 98 ILE A C 1
ATOM 765 O O . ILE A 1 98 ? -4.406 10.094 -2.785 1 96.94 98 ILE A O 1
ATOM 769 N N . PRO A 1 99 ? -5.078 9.602 -4.836 1 96.56 99 PRO A N 1
ATOM 770 C CA . PRO A 1 99 ? -3.705 9.656 -5.348 1 96.56 99 PRO A CA 1
ATOM 771 C C . PRO A 1 99 ? -3.102 11.055 -5.258 1 96.56 99 PRO A C 1
ATOM 773 O O . PRO A 1 99 ? -3.803 12.055 -5.461 1 96.56 99 PRO A O 1
ATOM 776 N N . ALA A 1 100 ? -1.854 11.086 -4.945 1 93.19 100 ALA A N 1
ATOM 777 C CA . ALA A 1 100 ? -1.111 12.344 -4.945 1 93.19 100 ALA A CA 1
ATOM 778 C C . ALA A 1 100 ? -0.502 12.617 -6.316 1 93.19 100 ALA A C 1
ATOM 780 O O . ALA A 1 100 ? 0.121 13.664 -6.527 1 93.19 100 ALA A O 1
ATOM 781 N N . THR A 1 101 ? -0.53 11.664 -7.102 1 88.06 101 THR A N 1
ATOM 782 C CA . THR A 1 101 ? 0.047 11.75 -8.438 1 88.06 101 THR A CA 1
ATOM 783 C C . THR A 1 101 ? -1.044 11.945 -9.484 1 88.06 101 THR A C 1
ATOM 785 O O . THR A 1 101 ? -2.197 11.562 -9.266 1 88.06 101 THR A O 1
ATOM 788 N N . PHE B 1 1 ? 10.648 0.944 -3.385 1 98.69 1 PHE B N 1
ATOM 789 C CA . PHE B 1 1 ? 10.188 0.45 -2.094 1 98.69 1 PHE B CA 1
ATOM 790 C C . PHE B 1 1 ? 8.742 0.862 -1.847 1 98.69 1 PHE B C 1
ATOM 792 O O . PHE B 1 1 ? 8.305 1.918 -2.307 1 98.69 1 PHE B O 1
ATOM 799 N N . LEU B 1 2 ? 8.062 -0.014 -1.167 1 98.81 2 LEU B N 1
ATOM 800 C CA . LEU B 1 2 ? 6.703 0.316 -0.744 1 98.81 2 LEU B CA 1
ATOM 801 C C . LEU B 1 2 ? 6.691 0.818 0.696 1 98.81 2 LEU B C 1
ATOM 803 O O . LEU B 1 2 ? 7.355 0.246 1.563 1 98.81 2 LEU B O 1
ATOM 807 N N . LEU B 1 3 ? 6.008 1.876 0.903 1 98.94 3 LEU B N 1
ATOM 808 C CA . LEU B 1 3 ? 5.613 2.316 2.236 1 98.94 3 LEU B CA 1
ATOM 809 C C . LEU B 1 3 ? 4.109 2.145 2.443 1 98.94 3 LEU B C 1
ATOM 811 O O . LEU B 1 3 ? 3.309 2.688 1.682 1 98.94 3 LEU B O 1
ATOM 815 N N . TYR B 1 4 ? 3.73 1.388 3.342 1 98.94 4 TYR B N 1
ATOM 816 C CA . TYR B 1 4 ? 2.391 1.361 3.918 1 98.94 4 TYR B CA 1
ATOM 817 C C . TYR B 1 4 ? 2.393 1.929 5.332 1 98.94 4 TYR B C 1
ATOM 819 O O . TYR B 1 4 ? 3.035 1.377 6.23 1 98.94 4 TYR B O 1
ATOM 827 N N . ALA B 1 5 ? 1.685 3.014 5.5 1 98.88 5 ALA B N 1
ATOM 828 C CA . ALA B 1 5 ? 1.811 3.768 6.746 1 98.88 5 ALA B CA 1
ATOM 829 C C . ALA B 1 5 ? 0.44 4.133 7.309 1 98.88 5 ALA B C 1
ATOM 831 O O . ALA B 1 5 ? -0.059 5.238 7.078 1 98.88 5 ALA B O 1
ATOM 832 N N . PRO B 1 6 ? -0.142 3.246 8.109 1 98.88 6 PRO B N 1
ATOM 833 C CA . PRO B 1 6 ? -1.352 3.631 8.836 1 98.88 6 PRO B CA 1
ATOM 834 C C . PRO B 1 6 ? -1.099 4.742 9.852 1 98.88 6 PRO B C 1
ATOM 836 O O . PRO B 1 6 ? -0.018 4.809 10.445 1 98.88 6 PRO B O 1
ATOM 839 N N . ASP B 1 7 ? -2.064 5.527 10.016 1 98.81 7 ASP B N 1
ATOM 840 C CA . ASP B 1 7 ? -2.01 6.539 11.07 1 98.81 7 ASP B CA 1
ATOM 841 C C . ASP B 1 7 ? -2.254 5.914 12.445 1 98.81 7 ASP B C 1
ATOM 843 O O . ASP B 1 7 ? -2.902 4.871 12.555 1 98.81 7 ASP B O 1
ATOM 847 N N . LYS B 1 8 ? -1.682 6.656 13.445 1 98.69 8 LYS B N 1
ATOM 848 C CA . LYS B 1 8 ? -2.125 6.324 14.789 1 98.69 8 LYS B CA 1
ATOM 849 C C . LYS B 1 8 ? -3.629 6.539 14.945 1 98.69 8 LYS B C 1
ATOM 851 O O . LYS B 1 8 ? -4.219 7.367 14.25 1 98.69 8 LYS B O 1
ATOM 856 N N . THR B 1 9 ? -4.223 5.793 15.891 1 96.75 9 THR B N 1
ATOM 857 C CA . THR B 1 9 ? -5.672 5.859 16.016 1 96.75 9 THR B CA 1
ATOM 858 C C . THR B 1 9 ? -6.066 6.656 17.266 1 96.75 9 THR B C 1
ATOM 860 O O . THR B 1 9 ? -7.254 6.816 17.562 1 96.75 9 THR B O 1
ATOM 863 N N . GLU B 1 10 ? -5.117 7.098 17.953 1 96.69 10 GLU B N 1
ATOM 864 C CA . GLU B 1 10 ? -5.426 7.84 19.172 1 96.69 10 GLU B CA 1
ATOM 865 C C . GLU B 1 10 ? -6.09 9.172 18.859 1 96.69 10 GLU B C 1
ATOM 867 O O . GLU B 1 10 ? -5.902 9.719 17.766 1 96.69 10 GLU B O 1
ATOM 872 N N . GLU B 1 11 ? -6.762 9.602 19.844 1 96.31 11 GLU B N 1
ATOM 873 C CA . GLU B 1 11 ? -7.414 10.898 19.703 1 96.31 11 GLU B CA 1
ATOM 874 C C . GLU B 1 11 ? -6.402 11.992 19.375 1 96.31 11 GLU B C 1
ATOM 876 O O . GLU B 1 11 ? -5.316 12.031 19.953 1 96.31 11 GLU B O 1
ATOM 881 N N . GLY B 1 12 ? -6.738 12.859 18.422 1 97 12 GLY B N 1
ATOM 882 C CA . GLY B 1 12 ? -5.895 13.992 18.078 1 97 12 GLY B CA 1
ATOM 883 C C . GLY B 1 12 ? -5.02 13.734 16.859 1 97 12 GLY B C 1
ATOM 884 O O . GLY B 1 12 ? -4.449 14.664 16.281 1 97 12 GLY B O 1
ATOM 885 N N . THR B 1 13 ? -4.93 12.516 16.453 1 97.94 13 THR B N 1
ATOM 886 C CA . THR B 1 13 ? -4.039 12.164 15.359 1 97.94 13 THR B CA 1
ATOM 887 C C . THR B 1 13 ? -4.5 12.82 14.062 1 97.94 13 THR B C 1
ATOM 889 O O . THR B 1 13 ? -3.691 13.398 13.328 1 97.94 13 THR B O 1
ATOM 892 N N . LEU B 1 14 ? -5.754 12.734 13.797 1 96.38 14 LEU B N 1
ATOM 893 C CA . LEU B 1 14 ? -6.27 13.336 12.57 1 96.38 14 LEU B CA 1
ATOM 894 C C . LEU B 1 14 ? -6 14.836 12.547 1 96.38 14 LEU B C 1
ATOM 896 O O . LEU B 1 14 ? -5.57 15.375 11.531 1 96.38 14 LEU B O 1
ATOM 900 N N . ALA B 1 15 ? -6.316 15.516 13.648 1 96.69 15 ALA B N 1
ATOM 901 C CA . ALA B 1 15 ? -6.055 16.953 13.742 1 96.69 15 ALA B CA 1
ATOM 902 C C . ALA B 1 15 ? -4.574 17.25 13.516 1 96.69 15 ALA B C 1
ATOM 904 O O . ALA B 1 15 ? -4.23 18.219 12.82 1 96.69 15 ALA B O 1
ATOM 905 N N . ARG B 1 16 ? -3.682 16.469 14.141 1 98.19 16 ARG B N 1
ATOM 906 C CA . ARG B 1 16 ? -2.24 16.625 13.961 1 98.19 16 ARG B CA 1
ATOM 907 C C . ARG B 1 16 ? -1.854 16.453 12.492 1 98.19 16 ARG B C 1
ATOM 909 O O . ARG B 1 16 ? -1.032 17.203 11.969 1 98.19 16 ARG B O 1
ATOM 916 N N . ARG B 1 17 ? -2.414 15.469 11.805 1 98.44 17 ARG B N 1
ATOM 917 C CA . ARG B 1 17 ? -2.156 15.242 10.391 1 98.44 17 ARG B CA 1
ATOM 918 C C . ARG B 1 17 ? -2.436 16.5 9.578 1 98.44 17 ARG B C 1
ATOM 920 O O . ARG B 1 17 ? -1.607 16.922 8.766 1 98.44 17 ARG B O 1
ATOM 927 N N . PHE B 1 18 ? -3.576 17.078 9.805 1 96.81 18 PHE B N 1
ATOM 928 C CA . PHE B 1 18 ? -3.953 18.25 9.031 1 96.81 18 PHE B CA 1
ATOM 929 C C . PHE B 1 18 ? -3.07 19.438 9.383 1 96.81 18 PHE B C 1
ATOM 931 O O . PHE B 1 18 ? -2.766 20.266 8.523 1 96.81 18 PHE B O 1
ATOM 938 N N . GLN B 1 19 ? -2.715 19.5 10.609 1 98.25 19 GLN B N 1
ATOM 939 C CA . GLN B 1 19 ? -1.851 20.578 11.055 1 98.25 19 GLN B CA 1
ATOM 940 C C . GLN B 1 19 ? -0.516 20.562 10.312 1 98.25 19 GLN B C 1
ATOM 942 O O . GLN B 1 19 ? -0 21.625 9.93 1 98.25 19 GLN B O 1
ATOM 947 N N . VAL B 1 20 ? 0.057 19.438 10.102 1 98.69 20 VAL B N 1
ATOM 948 C CA . VAL B 1 20 ? 1.406 19.375 9.547 1 98.69 20 VAL B CA 1
ATOM 949 C C . VAL B 1 20 ? 1.344 19 8.07 1 98.69 20 VAL B C 1
ATOM 951 O O . VAL B 1 20 ? 2.375 18.938 7.395 1 98.69 20 VAL B O 1
ATOM 954 N N . LYS B 1 21 ? 0.176 18.828 7.559 1 98.19 21 LYS B N 1
ATOM 955 C CA . LYS B 1 21 ? -0.029 18.391 6.18 1 98.19 21 LYS B CA 1
ATOM 956 C C . LYS B 1 21 ? 0.679 19.328 5.203 1 98.19 21 LYS B C 1
ATOM 958 O O . LYS B 1 21 ? 1.322 18.875 4.254 1 98.19 21 LYS B O 1
ATOM 963 N N . PRO B 1 22 ? 0.665 20.656 5.375 1 98.56 22 PRO B N 1
ATOM 964 C CA . PRO B 1 22 ? 1.359 21.516 4.414 1 98.56 22 PRO B CA 1
ATOM 965 C C . PRO B 1 22 ? 2.846 21.188 4.293 1 98.56 22 PRO B C 1
ATOM 967 O O . PRO B 1 22 ? 3.393 21.172 3.188 1 98.56 22 PRO B O 1
ATOM 970 N N . GLN B 1 23 ? 3.467 20.906 5.379 1 98.69 23 GLN B N 1
ATOM 971 C CA . GLN B 1 23 ? 4.879 20.547 5.348 1 98.69 23 GLN B CA 1
ATOM 972 C C . GLN B 1 23 ? 5.078 19.203 4.652 1 98.69 23 GLN B C 1
ATOM 974 O O . GLN B 1 23 ? 6.027 19.016 3.889 1 98.69 23 GLN B O 1
ATOM 979 N N . HIS B 1 24 ? 4.254 18.234 4.949 1 98.75 24 HIS B N 1
ATOM 980 C CA . HIS B 1 24 ? 4.289 16.938 4.258 1 98.75 24 HIS B CA 1
ATOM 981 C C . HIS B 1 24 ? 4.148 17.125 2.752 1 98.75 24 HIS B C 1
ATOM 983 O O . HIS B 1 24 ? 4.926 16.562 1.979 1 98.75 24 HIS B O 1
ATOM 989 N N . LEU B 1 25 ? 3.211 17.938 2.389 1 98.19 25 LEU B N 1
ATOM 990 C CA . LEU B 1 25 ? 2.92 18.109 0.97 1 98.19 25 LEU B CA 1
ATOM 991 C C . LEU B 1 25 ? 4.078 18.797 0.259 1 98.19 25 LEU B C 1
ATOM 993 O O . LEU B 1 25 ? 4.379 18.484 -0.896 1 98.19 25 LEU B O 1
ATOM 997 N N . GLU B 1 26 ? 4.652 19.812 0.876 1 98.25 26 GLU B N 1
ATOM 998 C CA . GLU B 1 26 ? 5.832 20.438 0.292 1 98.25 26 GLU B CA 1
ATOM 999 C C . GLU B 1 26 ? 6.902 19.406 -0.041 1 98.25 26 GLU B C 1
ATOM 1001 O O . GLU B 1 26 ? 7.496 19.453 -1.12 1 98.25 26 GLU B O 1
ATOM 1006 N N . ARG B 1 27 ? 7.121 18.562 0.853 1 97.94 27 ARG B N 1
ATOM 1007 C CA . ARG B 1 27 ? 8.102 17.5 0.647 1 97.94 27 ARG B CA 1
ATOM 1008 C C . ARG B 1 27 ? 7.66 16.562 -0.462 1 97.94 27 ARG B C 1
ATOM 1010 O O . ARG B 1 27 ? 8.469 16.156 -1.306 1 97.94 27 ARG B O 1
ATOM 1017 N N . ILE B 1 28 ? 6.43 16.156 -0.472 1 98.19 28 ILE B N 1
ATOM 1018 C CA . ILE B 1 28 ? 5.883 15.242 -1.474 1 98.19 28 ILE B CA 1
ATOM 1019 C C . ILE B 1 28 ? 6.043 15.852 -2.865 1 98.19 28 ILE B C 1
ATOM 1021 O O . ILE B 1 28 ? 6.418 15.156 -3.814 1 98.19 28 ILE B O 1
ATOM 1025 N N . HIS B 1 29 ? 5.801 17.156 -2.924 1 97.94 29 HIS B N 1
ATOM 1026 C CA . HIS B 1 29 ? 5.965 17.828 -4.207 1 97.94 29 HIS B CA 1
ATOM 1027 C C . HIS B 1 29 ? 7.406 17.75 -4.695 1 97.94 29 HIS B C 1
ATOM 1029 O O . HIS B 1 29 ? 7.652 17.5 -5.879 1 97.94 29 HIS B O 1
ATOM 1035 N N . THR B 1 30 ? 8.305 18.016 -3.83 1 98.12 30 THR B N 1
ATOM 1036 C CA . THR B 1 30 ? 9.719 17.891 -4.172 1 98.12 30 THR B CA 1
ATOM 1037 C C . THR B 1 30 ? 10.047 16.469 -4.613 1 98.12 30 THR B C 1
ATOM 1039 O O . THR B 1 30 ? 10.75 16.266 -5.605 1 98.12 30 THR B O 1
ATOM 1042 N N . PHE B 1 31 ? 9.539 15.477 -3.898 1 98.31 31 PHE B N 1
ATOM 1043 C CA . PHE B 1 31 ? 9.805 14.07 -4.184 1 98.31 31 PHE B CA 1
ATOM 1044 C C . PHE B 1 31 ? 9.219 13.672 -5.531 1 98.31 31 PHE B C 1
ATOM 1046 O O . PHE B 1 31 ? 9.797 12.852 -6.246 1 98.31 31 PHE B O 1
ATOM 1053 N N . LEU B 1 32 ? 8.102 14.203 -5.863 1 97.88 32 LEU B N 1
ATOM 1054 C CA . LEU B 1 32 ? 7.516 13.938 -7.172 1 97.88 32 LEU B CA 1
ATOM 1055 C C . LEU B 1 32 ? 8.375 14.523 -8.289 1 97.88 32 LEU B C 1
ATOM 1057 O O . LEU B 1 32 ? 8.633 13.852 -9.297 1 97.88 32 LEU B O 1
ATOM 1061 N N . LYS B 1 33 ? 8.859 15.695 -8.07 1 97.75 33 LYS B N 1
ATOM 1062 C CA . LYS B 1 33 ? 9.648 16.406 -9.07 1 97.75 33 LYS B CA 1
ATOM 1063 C C . LYS B 1 33 ? 10.984 15.703 -9.312 1 97.75 33 LYS B C 1
ATOM 1065 O O . LYS B 1 33 ? 11.445 15.617 -10.453 1 97.75 33 LYS B O 1
ATOM 1070 N N . ASN B 1 34 ? 11.523 15.211 -8.297 1 97.94 34 ASN B N 1
ATOM 1071 C CA . ASN B 1 34 ? 12.859 14.664 -8.477 1 97.94 34 ASN B CA 1
ATOM 1072 C C . ASN B 1 34 ? 12.828 13.148 -8.664 1 97.94 34 ASN B C 1
ATOM 1074 O O . ASN B 1 34 ? 13.875 12.508 -8.766 1 97.94 34 ASN B O 1
ATOM 1078 N N . GLY B 1 35 ? 11.68 12.539 -8.578 1 97.44 35 GLY B N 1
ATOM 1079 C CA . GLY B 1 35 ? 11.523 11.133 -8.906 1 97.44 35 GLY B CA 1
ATOM 1080 C C . GLY B 1 35 ? 11.617 10.219 -7.703 1 97.44 35 GLY B C 1
ATOM 1081 O O . GLY B 1 35 ? 11.516 9 -7.836 1 97.44 35 GLY B O 1
ATOM 1082 N N . THR B 1 36 ? 11.836 10.68 -6.539 1 98.25 36 THR B N 1
ATOM 1083 C CA . THR B 1 36 ? 11.898 9.883 -5.316 1 98.25 36 THR B CA 1
ATOM 1084 C C . THR B 1 36 ? 10.555 9.227 -5.027 1 98.25 36 THR B C 1
ATOM 1086 O O . THR B 1 36 ? 10.5 8.062 -4.617 1 98.25 36 THR B O 1
ATOM 1089 N N . LEU B 1 37 ? 9.555 9.969 -5.176 1 98.12 37 LEU B N 1
ATOM 1090 C CA . LEU B 1 37 ? 8.211 9.406 -5.086 1 98.12 37 LEU B CA 1
ATOM 1091 C C . LEU B 1 37 ? 7.672 9.055 -6.469 1 98.12 37 LEU B C 1
ATOM 1093 O O . LEU B 1 37 ? 7.5 9.938 -7.312 1 98.12 37 LEU B O 1
ATOM 1097 N N . ARG B 1 38 ? 7.379 7.848 -6.645 1 97.19 38 ARG B N 1
ATOM 1098 C CA . ARG B 1 38 ? 6.902 7.395 -7.949 1 97.19 38 ARG B CA 1
ATOM 1099 C C . ARG B 1 38 ? 5.379 7.414 -8.016 1 97.19 38 ARG B C 1
ATOM 1101 O O . ARG B 1 38 ? 4.805 7.688 -9.07 1 97.19 38 ARG B O 1
ATOM 1108 N N . ASP B 1 39 ? 4.77 7.035 -6.969 1 96.31 39 ASP B N 1
ATOM 1109 C CA . ASP B 1 39 ? 3.316 7.004 -6.82 1 96.31 39 ASP B CA 1
ATOM 1110 C C . ASP B 1 39 ? 2.918 6.93 -5.348 1 96.31 39 ASP B C 1
ATOM 1112 O O . ASP B 1 39 ? 3.752 6.633 -4.488 1 96.31 39 ASP B O 1
ATOM 1116 N N . GLY B 1 40 ? 1.688 7.297 -5.109 1 97.25 40 GLY B N 1
ATOM 1117 C CA . GLY B 1 40 ? 1.217 7.234 -3.736 1 97.25 40 GLY B CA 1
ATOM 1118 C C . GLY B 1 40 ? 0.016 8.125 -3.475 1 97.25 40 GLY B C 1
ATOM 1119 O O . GLY B 1 40 ? -0.501 8.766 -4.395 1 97.25 40 GLY B O 1
ATOM 1120 N N . GLY B 1 41 ? -0.392 8.047 -2.207 1 98.31 41 GLY B N 1
ATOM 1121 C CA . GLY B 1 41 ? -1.568 8.836 -1.873 1 98.31 41 GLY B CA 1
ATOM 1122 C C . GLY B 1 41 ? -2.09 8.562 -0.475 1 98.31 41 GLY B C 1
ATOM 1123 O O . GLY B 1 41 ? -1.366 8.039 0.373 1 98.31 41 GLY B O 1
ATOM 1124 N N . LEU B 1 42 ? -3.248 9.055 -0.323 1 98.25 42 LEU B N 1
ATOM 1125 C CA . LEU B 1 42 ? -3.91 9.07 0.978 1 98.25 42 LEU B CA 1
ATOM 1126 C C . LEU B 1 42 ? -4.93 7.938 1.081 1 98.25 42 LEU B C 1
ATOM 1128 O O . LEU B 1 42 ? -5.715 7.719 0.157 1 98.25 42 LEU B O 1
ATOM 1132 N N . MET B 1 43 ? -4.848 7.141 2.186 1 98.56 43 MET B N 1
ATOM 1133 C CA . MET B 1 43 ? -5.887 6.172 2.529 1 98.56 43 MET B CA 1
ATOM 1134 C C . MET B 1 43 ? -7.016 6.836 3.305 1 98.56 43 MET B C 1
ATOM 1136 O O . MET B 1 43 ? -6.77 7.59 4.25 1 98.56 43 MET B O 1
ATOM 1140 N N . VAL B 1 44 ? -8.234 6.543 2.914 1 97.19 44 VAL B N 1
ATOM 1141 C CA . VAL B 1 44 ? -9.398 7.184 3.51 1 97.19 44 VAL B CA 1
ATOM 1142 C C . VAL B 1 44 ? -10.289 6.129 4.172 1 97.19 44 VAL B C 1
ATOM 1144 O O . VAL B 1 44 ? -10.484 5.043 3.621 1 97.19 44 VAL B O 1
ATOM 1147 N N . ASP B 1 45 ? -10.812 6.426 5.305 1 96.19 45 ASP B N 1
ATOM 1148 C CA . ASP B 1 45 ? -11.711 5.543 6.039 1 96.19 45 ASP B CA 1
ATOM 1149 C C . ASP B 1 45 ? -12.953 5.223 5.215 1 96.19 45 ASP B C 1
ATOM 1151 O O . ASP B 1 45 ? -13.734 6.121 4.879 1 96.19 45 ASP B O 1
ATOM 1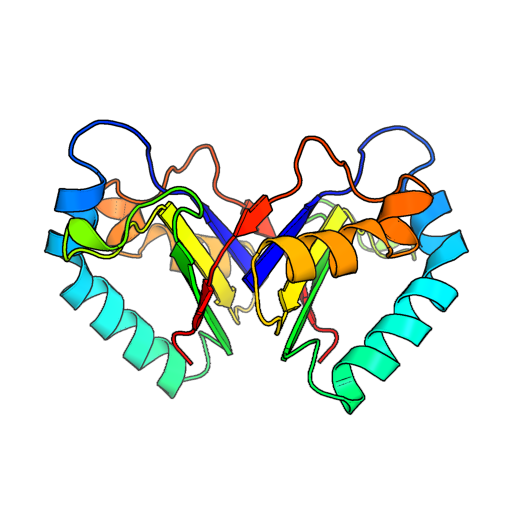155 N N . PRO B 1 46 ? -13.172 3.947 4.941 1 93.19 46 PRO B N 1
ATOM 1156 C CA . PRO B 1 46 ? -14.32 3.615 4.105 1 93.19 46 PRO B CA 1
ATOM 1157 C C . PRO B 1 46 ? -15.656 3.818 4.824 1 93.19 46 PRO B C 1
ATOM 1159 O O . PRO B 1 46 ? -16.703 3.863 4.184 1 93.19 46 PRO B O 1
ATOM 1162 N N . GLU B 1 47 ? -15.609 3.891 6.043 1 88.56 47 GLU B N 1
ATOM 1163 C CA . GLU B 1 47 ? -16.844 3.982 6.824 1 88.56 47 GLU B CA 1
ATOM 1164 C C . GLU B 1 47 ? -17.188 5.434 7.141 1 88.56 47 GLU B C 1
ATOM 1166 O O . GLU B 1 47 ? -18.25 5.719 7.691 1 88.56 47 GLU B O 1
ATOM 1171 N N . SER B 1 48 ? -16.219 6.223 6.742 1 82.44 48 SER B N 1
ATOM 1172 C CA . SER B 1 48 ? -16.438 7.617 7.117 1 82.44 48 SER B CA 1
ATOM 1173 C C . SER B 1 48 ? -17.531 8.25 6.273 1 82.44 48 SER B C 1
ATOM 1175 O O . SER B 1 48 ? -17.688 7.918 5.098 1 82.44 48 SER B O 1
ATOM 1177 N N . GLN B 1 49 ? -18.422 9.031 7.016 1 72.25 49 GLN B N 1
ATOM 1178 C CA . GLN B 1 49 ? -19.469 9.789 6.332 1 72.25 49 GLN B CA 1
ATOM 1179 C C . GLN B 1 49 ? -18.922 11.109 5.789 1 72.25 49 GLN B C 1
ATOM 1181 O O . GLN B 1 49 ? -18.062 11.734 6.402 1 72.25 49 GLN B O 1
ATOM 1186 N N . PRO B 1 50 ? -19.172 11.367 4.547 1 63.59 50 PRO B N 1
ATOM 1187 C CA . PRO B 1 50 ? -18.703 12.602 3.918 1 63.59 50 PRO B CA 1
ATOM 1188 C C . PRO B 1 50 ? -19.031 13.844 4.738 1 63.59 50 PRO B C 1
ATOM 1190 O O . PRO B 1 50 ? -18.453 14.914 4.512 1 63.59 50 PRO B O 1
ATOM 1193 N N . ASP B 1 51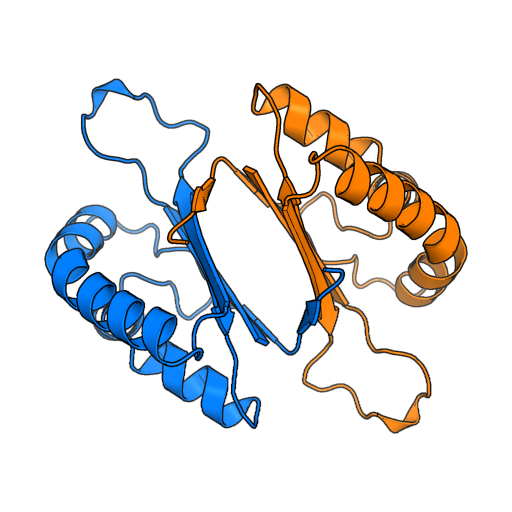 ? -19.906 13.852 5.758 1 59.59 51 ASP B N 1
ATOM 1194 C CA . ASP B 1 51 ? -20.484 15.078 6.305 1 59.59 51 ASP B CA 1
ATOM 1195 C C . ASP B 1 51 ? -19.469 15.797 7.199 1 59.59 51 ASP B C 1
ATOM 1197 O O . ASP B 1 51 ? -19.719 16.938 7.621 1 59.59 51 ASP B O 1
ATOM 1201 N N . SER B 1 52 ? -18.422 15.227 7.59 1 60.91 52 SER B N 1
ATOM 1202 C CA . SER B 1 52 ? -17.547 15.906 8.531 1 60.91 52 SER B CA 1
ATOM 1203 C C . SER B 1 52 ? -16.688 16.969 7.832 1 60.91 52 SER B C 1
ATOM 1205 O O . SER B 1 52 ? -16.109 17.828 8.484 1 60.91 52 SER B O 1
ATOM 1207 N N . GLY B 1 53 ? -16.891 17.25 6.535 1 67.81 53 GLY B N 1
ATOM 1208 C CA . GLY B 1 53 ? -16.125 18.203 5.746 1 67.81 53 GLY B CA 1
ATOM 1209 C C . GLY B 1 53 ? -14.664 17.812 5.586 1 67.81 53 GLY B C 1
ATOM 1210 O O . GLY B 1 53 ? -13.969 18.312 4.703 1 67.81 53 GLY B O 1
ATOM 1211 N N . LYS B 1 54 ? -14.133 17.172 6.629 1 77.12 54 LYS B N 1
ATOM 1212 C CA . LYS B 1 54 ? -12.742 16.75 6.496 1 77.12 54 LYS B CA 1
ATOM 1213 C C . LYS B 1 54 ? -12.641 15.328 5.961 1 77.12 54 LYS B C 1
ATOM 1215 O O . LYS B 1 54 ? -13.477 14.484 6.285 1 77.12 54 LYS B O 1
ATOM 1220 N N . VAL B 1 55 ? -11.602 15.266 5.223 1 89.44 55 VAL B N 1
ATOM 1221 C CA . VAL B 1 55 ? -11.344 13.922 4.707 1 89.44 55 VAL B CA 1
ATOM 1222 C C . VAL B 1 55 ? -10.961 12.992 5.852 1 89.44 55 VAL B C 1
ATOM 1224 O O . VAL B 1 55 ? -10.156 13.352 6.715 1 89.44 55 VAL B O 1
ATOM 1227 N N . ALA B 1 56 ? -11.562 11.859 5.938 1 93.25 56 ALA B N 1
ATOM 1228 C CA . ALA B 1 56 ? -11.297 10.875 6.98 1 93.25 56 ALA B CA 1
ATOM 1229 C C . ALA B 1 56 ? -10.031 10.07 6.664 1 93.25 56 ALA B C 1
ATOM 1231 O O . ALA B 1 56 ? -10.102 8.859 6.441 1 93.25 56 ALA B O 1
ATOM 1232 N N . ALA B 1 57 ? -8.906 10.766 6.758 1 96.94 57 ALA B N 1
ATOM 1233 C CA . ALA B 1 57 ? -7.609 10.18 6.453 1 96.94 57 ALA B CA 1
ATOM 1234 C C . ALA B 1 57 ? -7.227 9.117 7.48 1 96.94 57 ALA B C 1
ATOM 1236 O O . ALA B 1 57 ? -7.348 9.344 8.688 1 96.94 57 ALA B O 1
ATOM 1237 N N . ILE B 1 58 ? -6.695 8.008 7.004 1 98.06 58 ILE B N 1
ATOM 1238 C CA . ILE B 1 58 ? -6.348 6.969 7.965 1 98.06 58 ILE B CA 1
ATOM 1239 C C . ILE B 1 58 ? -4.93 6.473 7.695 1 98.06 58 ILE B C 1
ATOM 1241 O O . ILE B 1 58 ? -4.473 5.512 8.32 1 98.06 58 ILE B O 1
ATOM 1245 N N . GLY B 1 59 ? -4.195 7.043 6.777 1 98.69 59 GLY B N 1
ATOM 1246 C CA . GLY B 1 59 ? -2.838 6.609 6.477 1 98.69 59 GLY B CA 1
ATOM 1247 C C . GLY B 1 59 ? -2.391 6.977 5.074 1 98.69 59 GLY B C 1
ATOM 1248 O O . GLY B 1 59 ? -3.094 7.695 4.363 1 98.69 59 GLY B O 1
ATOM 1249 N N . SER B 1 60 ? -1.22 6.527 4.754 1 98.88 60 SER B N 1
ATOM 1250 C CA . SER B 1 60 ? -0.591 6.797 3.465 1 98.88 60 SER B CA 1
ATOM 1251 C C . SER B 1 60 ? -0.004 5.523 2.859 1 98.88 60 SER B C 1
ATOM 1253 O O . SER B 1 60 ? 0.344 4.59 3.584 1 98.88 60 SER B O 1
ATOM 1255 N N . CYS B 1 61 ? 0.021 5.508 1.651 1 98.88 61 CYS B N 1
ATOM 1256 C CA . CYS B 1 61 ? 0.748 4.5 0.887 1 98.88 61 CYS B CA 1
ATOM 1257 C C . CYS B 1 61 ? 1.558 5.145 -0.232 1 98.88 61 CYS B C 1
AT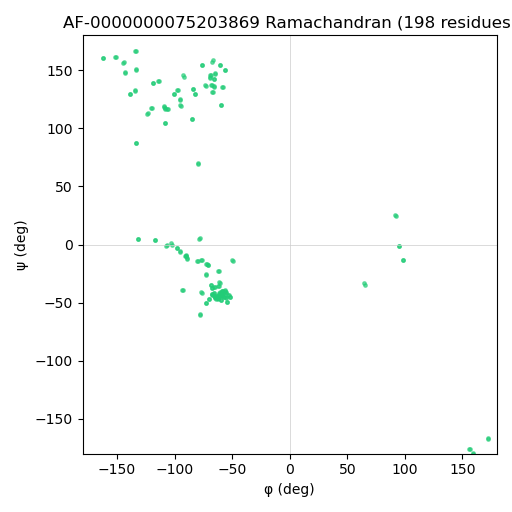OM 1259 O O . CYS B 1 61 ? 1.062 6.027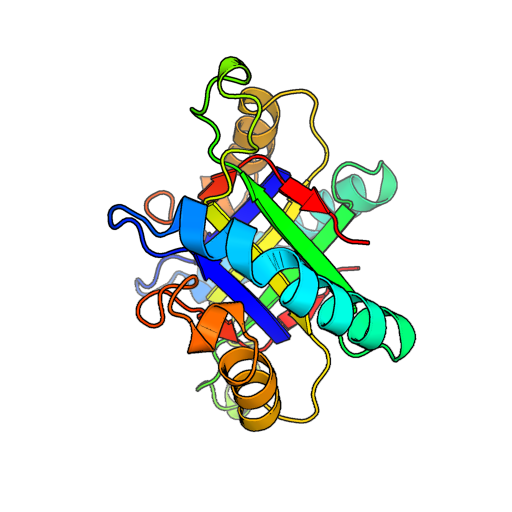 -0.936 1 98.88 61 CYS B O 1
ATOM 1261 N N . MET B 1 62 ? 2.85 4.734 -0.33 1 98.75 62 MET B N 1
ATOM 1262 C CA . MET B 1 62 ? 3.736 5.367 -1.304 1 98.75 62 MET B CA 1
ATOM 1263 C C . MET B 1 62 ? 4.684 4.344 -1.924 1 98.75 62 MET B C 1
ATOM 1265 O O . MET B 1 62 ? 5.07 3.375 -1.269 1 98.75 62 MET B O 1
ATOM 1269 N N . ILE B 1 63 ? 5.039 4.547 -3.133 1 98.62 63 ILE B N 1
ATOM 1270 C CA . ILE B 1 63 ? 6.137 3.852 -3.799 1 98.62 63 ILE B CA 1
ATOM 1271 C C . ILE B 1 63 ? 7.328 4.797 -3.949 1 98.62 63 ILE B C 1
ATOM 1273 O O . ILE B 1 63 ? 7.246 5.797 -4.668 1 98.62 63 ILE B O 1
ATOM 1277 N N . LEU B 1 64 ? 8.375 4.438 -3.318 1 98.62 64 LEU B N 1
ATOM 1278 C CA . LEU B 1 64 ? 9.547 5.305 -3.203 1 98.62 64 LEU B CA 1
ATOM 1279 C C . LEU B 1 64 ? 10.734 4.711 -3.951 1 98.62 64 LEU B C 1
ATOM 1281 O O . LEU B 1 64 ? 10.953 3.496 -3.922 1 98.62 64 LEU B O 1
ATOM 1285 N N . GLU B 1 65 ? 11.422 5.559 -4.559 1 98.44 65 GLU B N 1
ATOM 1286 C CA . GLU B 1 65 ? 12.711 5.184 -5.129 1 98.44 65 GLU B CA 1
ATOM 1287 C C . GLU B 1 65 ? 13.852 5.512 -4.168 1 98.44 65 GLU B C 1
ATOM 1289 O O . GLU B 1 65 ? 13.977 6.645 -3.705 1 98.44 65 GLU B O 1
ATOM 1294 N N . ALA B 1 66 ? 14.648 4.57 -3.836 1 98.19 66 ALA B N 1
ATOM 1295 C CA . ALA B 1 66 ? 15.836 4.711 -3 1 98.19 66 ALA B CA 1
ATOM 1296 C C . ALA B 1 66 ? 16.891 3.66 -3.359 1 98.19 66 ALA B C 1
ATOM 1298 O O . ALA B 1 66 ? 16.562 2.643 -3.979 1 98.19 66 ALA B O 1
ATOM 1299 N N . GLU B 1 67 ? 18.094 3.904 -2.977 1 97.75 67 GLU B N 1
ATOM 1300 C CA . GLU B 1 67 ? 19.172 2.99 -3.334 1 97.75 67 GLU B CA 1
ATOM 1301 C C . GLU B 1 67 ? 19.141 1.735 -2.467 1 97.75 67 GLU B C 1
ATOM 1303 O O . GLU B 1 67 ? 19.453 0.641 -2.939 1 97.75 67 GLU B O 1
ATOM 1308 N N . THR B 1 68 ? 18.891 1.874 -1.183 1 97.56 68 THR B N 1
ATOM 1309 C CA . THR B 1 68 ? 18.859 0.763 -0.238 1 97.56 68 THR B CA 1
ATOM 1310 C C . THR B 1 68 ? 17.625 0.841 0.651 1 97.56 68 THR B C 1
ATOM 1312 O O . THR B 1 68 ? 16.938 1.871 0.694 1 97.56 68 THR B O 1
ATOM 1315 N N . LEU B 1 69 ? 17.406 -0.271 1.31 1 97.56 69 LEU B N 1
ATOM 1316 C CA . LEU B 1 69 ? 16.328 -0.277 2.293 1 97.56 69 LEU B CA 1
ATOM 1317 C C . LEU B 1 69 ? 16.578 0.754 3.387 1 97.56 69 LEU B C 1
ATOM 1319 O O . LEU B 1 69 ? 15.648 1.417 3.85 1 97.56 69 LEU B O 1
ATOM 1323 N N . ALA B 1 70 ? 17.797 0.814 3.859 1 98.19 70 ALA B N 1
ATOM 1324 C CA . ALA B 1 70 ? 18.156 1.787 4.887 1 98.19 70 ALA B CA 1
ATOM 1325 C C . ALA B 1 70 ? 17.844 3.209 4.434 1 98.19 70 ALA B C 1
ATOM 1327 O O . ALA B 1 70 ? 17.328 4.016 5.211 1 98.19 70 ALA B O 1
ATOM 1328 N N . ASP B 1 71 ? 18.078 3.566 3.172 1 98.62 71 ASP B N 1
ATOM 1329 C CA . ASP B 1 71 ? 17.766 4.879 2.617 1 98.62 71 ASP B CA 1
ATOM 1330 C C . ASP B 1 71 ? 16.266 5.125 2.613 1 98.62 71 ASP B C 1
ATOM 1332 O O . ASP B 1 71 ? 15.805 6.219 2.961 1 98.62 71 ASP B O 1
ATOM 1336 N N . ALA B 1 72 ? 15.516 4.141 2.188 1 98.69 72 ALA B N 1
ATOM 1337 C CA . ALA B 1 72 ? 14.062 4.266 2.176 1 98.69 72 ALA B CA 1
ATOM 1338 C C . ALA B 1 72 ? 13.523 4.527 3.58 1 98.69 72 ALA B C 1
ATOM 1340 O O . ALA B 1 72 ? 12.648 5.379 3.77 1 98.69 72 ALA B O 1
ATOM 1341 N N . LYS B 1 73 ? 14.078 3.775 4.531 1 98.56 73 LYS B N 1
ATOM 1342 C CA . LYS B 1 73 ? 13.656 3.959 5.918 1 98.56 73 LYS B CA 1
ATOM 1343 C C . LYS B 1 73 ? 13.969 5.371 6.402 1 98.56 73 LYS B C 1
ATOM 1345 O O . LYS B 1 73 ? 13.148 5.992 7.082 1 98.56 73 LYS B O 1
ATOM 1350 N N . GLU B 1 74 ? 15.078 5.82 6.059 1 98.62 74 GLU B N 1
ATOM 1351 C CA . GLU B 1 74 ? 15.453 7.176 6.441 1 98.62 74 GLU B CA 1
ATOM 1352 C C . GLU B 1 74 ? 14.5 8.203 5.832 1 98.62 74 GLU B C 1
ATOM 1354 O O . GLU B 1 74 ? 14.102 9.156 6.5 1 98.62 74 GLU B O 1
ATOM 1359 N N . LEU B 1 75 ? 14.211 8.047 4.527 1 98.69 75 LEU B N 1
ATOM 1360 C CA . LEU B 1 75 ? 13.258 8.938 3.881 1 98.69 75 LEU B CA 1
ATOM 1361 C C . LEU B 1 75 ? 11.938 8.969 4.645 1 98.69 75 LEU B C 1
ATOM 1363 O O . LEU B 1 75 ? 11.383 10.039 4.906 1 98.69 75 LEU B O 1
ATOM 1367 N N . VAL B 1 76 ? 11.469 7.82 5.066 1 98.81 76 VAL B N 1
ATOM 1368 C CA . VAL B 1 76 ? 10.18 7.699 5.73 1 98.81 76 VAL B CA 1
ATOM 1369 C C . VAL B 1 76 ? 10.25 8.328 7.117 1 98.81 76 VAL B C 1
ATOM 1371 O O . VAL B 1 76 ? 9.383 9.125 7.492 1 98.81 76 VAL B O 1
ATOM 1374 N N . GLU B 1 77 ? 11.297 7.992 7.836 1 98.69 77 GLU B N 1
ATOM 1375 C CA . GLU B 1 77 ? 11.406 8.398 9.234 1 98.69 77 GLU B CA 1
ATOM 1376 C C . GLU B 1 77 ? 11.695 9.891 9.359 1 98.69 77 GLU B C 1
ATOM 1378 O O . GLU B 1 77 ? 11.531 10.477 10.43 1 98.69 77 GLU B O 1
ATOM 1383 N N . SER B 1 78 ? 12.133 10.516 8.266 1 98.56 78 SER B N 1
ATOM 1384 C CA . SER B 1 78 ? 12.43 11.945 8.289 1 98.56 78 SER B CA 1
ATOM 1385 C C . SER B 1 78 ? 11.203 12.766 7.926 1 98.56 78 SER B C 1
ATOM 1387 O O . SER B 1 78 ? 11.211 13.992 8.047 1 98.56 78 SER B O 1
ATOM 1389 N N . ASP B 1 79 ? 10.141 12.18 7.469 1 98.88 79 ASP B N 1
ATOM 1390 C CA . ASP B 1 79 ? 8.93 12.906 7.113 1 98.88 79 ASP B CA 1
ATOM 1391 C C . ASP B 1 79 ? 8.242 13.477 8.352 1 98.88 79 ASP B C 1
ATOM 1393 O O . ASP B 1 79 ? 8.195 12.82 9.398 1 98.88 79 ASP B O 1
ATOM 1397 N N . ILE B 1 80 ? 7.656 14.594 8.211 1 98.94 80 ILE B N 1
ATOM 1398 C CA . ILE B 1 80 ? 6.988 15.273 9.312 1 98.94 80 ILE B CA 1
ATOM 1399 C C . ILE B 1 80 ? 5.859 14.398 9.852 1 98.94 80 ILE B C 1
ATOM 1401 O O . ILE B 1 80 ? 5.555 14.438 11.047 1 98.94 80 ILE B O 1
ATOM 1405 N N . TYR B 1 81 ? 5.133 13.562 9.016 1 98.94 81 TYR B N 1
ATOM 1406 C CA . TYR B 1 81 ? 4.094 12.656 9.484 1 98.94 81 TYR B CA 1
ATOM 1407 C C . TYR B 1 81 ? 4.668 11.625 10.445 1 98.94 81 TYR B C 1
ATOM 1409 O O . TYR B 1 81 ? 4 11.211 11.398 1 98.94 81 TYR B O 1
ATOM 1417 N N . TYR B 1 82 ? 5.871 11.195 10.188 1 98.88 82 TYR B N 1
ATOM 1418 C CA . TYR B 1 82 ? 6.531 10.266 11.094 1 98.88 82 TYR B CA 1
ATOM 1419 C C . TYR B 1 82 ? 6.969 10.977 12.375 1 98.88 82 TYR B C 1
ATOM 1421 O O . TYR B 1 82 ? 6.629 10.539 13.477 1 98.88 82 TYR B O 1
ATOM 1429 N N . THR B 1 83 ? 7.641 12.086 12.25 1 98.81 83 THR B N 1
ATOM 1430 C CA . THR B 1 83 ? 8.297 12.727 13.383 1 98.81 83 THR B CA 1
ATOM 1431 C C . THR B 1 83 ? 7.27 13.375 14.312 1 98.81 83 THR B C 1
ATOM 1433 O O . THR B 1 83 ? 7.516 13.531 15.508 1 98.81 83 THR B O 1
ATOM 1436 N N . SER B 1 84 ? 6.133 13.742 13.828 1 98.69 84 SER B N 1
ATOM 1437 C CA . SER B 1 84 ? 5.117 14.391 14.641 1 98.69 84 SER B CA 1
ATOM 1438 C C . SER B 1 84 ? 4.164 13.375 15.258 1 98.69 84 SER B C 1
ATOM 1440 O O . SER B 1 84 ? 3.293 13.734 16.062 1 98.69 84 SER B O 1
ATOM 1442 N N . GLY B 1 85 ? 4.289 12.156 14.797 1 98.62 85 GLY B N 1
ATOM 1443 C CA . GLY B 1 85 ? 3.48 11.109 15.398 1 98.62 85 GLY B CA 1
ATOM 1444 C C . GLY B 1 85 ? 2.16 10.891 14.68 1 98.62 85 GLY B C 1
ATOM 1445 O O . GLY B 1 85 ? 1.183 10.453 15.289 1 98.62 85 GLY B O 1
ATOM 1446 N N . VAL B 1 86 ? 2.059 11.211 13.453 1 98.88 86 VAL B N 1
ATOM 1447 C CA . VAL B 1 86 ? 0.865 10.938 12.664 1 98.88 86 VAL B CA 1
ATOM 1448 C C . VAL B 1 86 ? 0.843 9.469 12.258 1 98.88 86 VAL B C 1
ATOM 1450 O O . VAL B 1 86 ? -0.103 8.742 12.57 1 98.88 86 VAL B O 1
ATOM 1453 N N . TRP B 1 87 ? 1.887 9.062 11.516 1 98.94 87 TRP B N 1
ATOM 1454 C CA . TRP B 1 87 ? 2.002 7.652 11.148 1 98.94 87 TRP B CA 1
ATOM 1455 C C . TRP B 1 87 ? 2.312 6.793 12.367 1 98.94 87 TRP B C 1
ATOM 1457 O O . TRP B 1 87 ? 3.008 7.238 13.289 1 98.94 87 TRP B O 1
ATOM 1467 N N . ASP B 1 88 ? 1.795 5.629 12.43 1 98.88 88 ASP B N 1
ATOM 1468 C CA . ASP B 1 88 ? 2.061 4.684 13.508 1 98.88 88 ASP B CA 1
ATOM 1469 C C . ASP B 1 88 ? 3.328 3.879 13.234 1 98.88 88 ASP B C 1
ATOM 1471 O O . ASP B 1 88 ? 3.33 2.984 12.391 1 98.88 88 ASP B O 1
ATOM 1475 N N . PRO B 1 89 ? 4.383 4.18 14 1 98.31 89 PRO B N 1
ATOM 1476 C CA . PRO B 1 89 ? 5.641 3.484 13.711 1 98.31 89 PRO B CA 1
ATOM 1477 C C . PRO B 1 89 ? 5.539 1.973 13.898 1 98.31 89 PRO B C 1
ATOM 1479 O O . PRO B 1 89 ? 6.293 1.219 13.273 1 98.31 89 PRO B O 1
ATOM 1482 N N . GLU B 1 90 ? 4.633 1.518 14.656 1 98 90 GLU B N 1
ATOM 1483 C CA . GLU B 1 90 ? 4.504 0.093 14.945 1 98 90 GLU B CA 1
ATOM 1484 C C . GLU B 1 90 ? 3.807 -0.643 13.805 1 98 90 GLU B C 1
ATOM 1486 O O . GLU B 1 90 ? 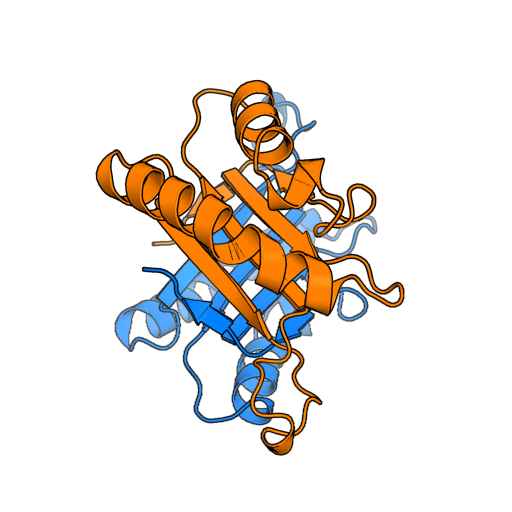3.832 -1.874 13.75 1 98 90 GLU B O 1
ATOM 1491 N N . LYS B 1 91 ? 3.207 0.075 12.938 1 98.19 91 LYS B N 1
ATOM 1492 C CA . LYS B 1 91 ? 2.434 -0.562 11.875 1 98.19 91 LYS B CA 1
ATOM 1493 C C . LYS B 1 91 ? 3.021 -0.247 10.508 1 98.19 91 LYS B C 1
ATOM 1495 O O . LYS B 1 91 ? 2.475 -0.659 9.484 1 98.19 91 LYS B O 1
ATOM 1500 N N . LEU B 1 92 ? 4.133 0.452 10.516 1 98.5 92 LEU B N 1
ATOM 1501 C CA . LEU B 1 92 ? 4.781 0.8 9.258 1 98.5 92 LEU B CA 1
ATOM 1502 C C . LEU B 1 92 ? 5.293 -0.448 8.547 1 98.5 92 LEU B C 1
ATOM 1504 O O . LEU B 1 92 ? 5.844 -1.349 9.18 1 98.5 92 LEU B O 1
ATOM 1508 N N . VAL B 1 93 ? 5.059 -0.478 7.273 1 98.69 93 VAL B N 1
ATOM 1509 C CA . VAL B 1 93 ? 5.68 -1.48 6.414 1 98.69 93 VAL B CA 1
ATOM 1510 C C . VAL B 1 93 ? 6.527 -0.793 5.348 1 98.69 93 VAL B C 1
ATOM 1512 O O . VAL B 1 93 ? 6.016 0.004 4.555 1 98.69 93 VAL B O 1
ATOM 1515 N N . ILE B 1 94 ? 7.777 -1.024 5.355 1 98.75 94 ILE B N 1
ATOM 1516 C CA . ILE B 1 94 ? 8.727 -0.566 4.348 1 98.75 94 ILE B CA 1
ATOM 1517 C C . ILE B 1 94 ? 9.469 -1.762 3.76 1 98.75 94 ILE B C 1
ATOM 1519 O O . ILE B 1 94 ? 10.297 -2.383 4.438 1 98.75 94 ILE B O 1
ATOM 1523 N N . VAL B 1 95 ? 9.227 -2.033 2.51 1 98.56 95 VAL B N 1
ATOM 1524 C CA . VAL B 1 95 ? 9.789 -3.25 1.936 1 98.56 95 VAL B CA 1
ATOM 1525 C C . VAL B 1 95 ? 10.172 -3.006 0.478 1 98.56 95 VAL B C 1
ATOM 1527 O O . VAL B 1 95 ? 9.633 -2.107 -0.17 1 98.56 95 VAL B O 1
ATOM 1530 N N . PRO B 1 96 ? 11.117 -3.826 -0.021 1 97.94 96 PRO B N 1
ATOM 1531 C CA . PRO B 1 96 ? 11.32 -3.787 -1.473 1 97.94 96 PRO B CA 1
ATOM 1532 C C . PRO B 1 96 ? 10.031 -4.074 -2.25 1 97.94 96 PRO B C 1
ATOM 1534 O O . PRO B 1 96 ? 9.18 -4.832 -1.78 1 97.94 96 PRO B O 1
ATOM 1537 N N . PHE B 1 97 ? 9.93 -3.51 -3.393 1 98.31 97 PHE B N 1
ATOM 1538 C CA . PHE B 1 97 ? 8.711 -3.555 -4.191 1 98.31 97 PHE B CA 1
ATOM 1539 C C . PHE B 1 97 ? 9.039 -3.77 -5.664 1 98.31 97 PHE B C 1
ATOM 1541 O O . PHE B 1 97 ? 9.906 -3.094 -6.219 1 98.31 97 PHE B O 1
ATOM 1548 N N . ILE B 1 98 ? 8.453 -4.691 -6.316 1 97 98 ILE B N 1
ATOM 1549 C CA . ILE B 1 98 ? 8.602 -4.934 -7.75 1 97 98 ILE B CA 1
ATOM 1550 C C . ILE B 1 98 ? 7.328 -4.52 -8.477 1 97 98 ILE B C 1
ATOM 1552 O O . ILE B 1 98 ? 6.312 -5.223 -8.422 1 97 98 ILE B O 1
ATOM 1556 N N . PRO B 1 99 ? 7.379 -3.424 -9.133 1 96.62 99 PRO B N 1
ATOM 1557 C CA . PRO B 1 99 ? 6.18 -2.926 -9.812 1 96.62 99 PRO B CA 1
ATOM 1558 C C . PRO B 1 99 ? 5.734 -3.828 -10.961 1 96.62 99 PRO B C 1
ATOM 1560 O O . PRO B 1 99 ? 6.574 -4.387 -11.672 1 96.62 99 PRO B O 1
ATOM 1563 N N . ALA B 1 100 ? 4.453 -3.934 -11.086 1 93.25 100 ALA B N 1
ATOM 1564 C CA . ALA B 1 100 ? 3.877 -4.664 -12.211 1 93.25 100 ALA B CA 1
ATOM 1565 C C . ALA B 1 100 ? 3.652 -3.738 -13.406 1 93.25 100 ALA B C 1
ATOM 1567 O O . ALA B 1 100 ? 3.215 -4.184 -14.469 1 93.25 100 ALA B O 1
ATOM 1568 N N . THR B 1 101 ? 3.76 -2.549 -13.164 1 88.06 101 THR B N 1
ATOM 1569 C CA . THR B 1 101 ? 3.533 -1.533 -14.188 1 88.06 101 THR B CA 1
ATOM 1570 C C . THR B 1 101 ? 4.859 -0.987 -14.711 1 88.06 101 THR B C 1
ATOM 1572 O O . THR B 1 101 ? 5.875 -1.031 -14.008 1 88.06 101 THR B O 1
#

Organism: Armillaria gallica (NCBI:txid47427)